Protein 7W8Y (pdb70)

Nearest PDB structures (foldseek):
  7w8y-assembly1_A  TM=1.003E+00  e=2.605E-69  Actinacidiphila reveromycinica
  7w8w-assembly1_A  TM=1.002E+00  e=9.292E-67  Actinacidiphila reveromycinica
  7w8x-assembly1_A  TM=1.002E+00  e=2.343E-66  Actinacidiphila reveromycinica
  7w8u-assembly1_A  TM=9.996E-01  e=1.412E-65  Actinacidiphila reveromycinica
  7w8v-assembly1_A  TM=9.956E-01  e=8.192E-66  Actinacidiphila reveromycinica

Secondary structure (DSSP, 8-state):
--S--TTBHHHHHHHHHHHHHHHTT--HHHHHHHHHHHHHHHGGGGG-BTTSPPSS--TTSTT--SEEEEEEE-TTSPPEEEEEE-TTTTSSSHHHHHHHHHHHHHHHHHHHT---HHHHTTHHHHS-SS--SS-S-EEEEE--TTS--EEEEEE-TTTT-GGGHHHHHHHHHHHTT-TTTGGGSPP-SB---EEEEESS-SS--EEEEEEEEEEEHHHHHHHT---HHHHHHHHHHHHT---EEEEEEEEEE--SSS---SEEEEEE-GGGTSSSHHHHHHHHHHHHHHTT--HHHHHHHHHHH--S-GGG-B-SEEEEEEEEETTS--EEEEEEE--SS--B--

InterPro domains:
  IPR017795 Aromatic prenyltransferase, NscD-like [PF11991] (52-322)
  IPR033964 Aromatic prenyltransferase [SFLDS00036] (29-374)

Organism: NCBI:txid659352

Structure (mmCIF, N/CA/C/O backbone):
data_7W8Y
#
_entry.id   7W8Y
#
_cell.length_a   49.521
_cell.length_b   44.714
_cell.length_c   78.384
_cell.angle_alpha   90.000
_cell.angle_beta   97.325
_cell.angle_gamma   90.000
#
_symmetry.space_group_name_H-M   'P 1 21 1'
#
loop_
_entity.id
_entity.type
_entity.pdbx_description
1 polymer '6-dimethylallyltryptophan synthase'
2 non-polymer 'DIMETHYLALLYL S-THIOLODIPHOSPHATE'
3 non-polymer 'SULFATE ION'
4 non-polymer 2-AMINO-2-HYDROXYMETHYL-PROPANE-1,3-DIOL
5 non-polymer 2,3-DIHYDROXY-1,4-DITHIOBUTANE
6 non-polymer N-methyl-L-tryptophan
7 water water
#
loop_
_atom_site.group_PDB
_atom_site.id
_atom_site.type_symbol
_atom_site.label_atom_id
_atom_site.label_alt_id
_atom_site.label_comp_id
_atom_site.label_asym_id
_atom_site.label_entity_id
_atom_site.label_seq_id
_atom_site.pdbx_PDB_ins_code
_atom_site.Cartn_x
_atom_site.Cartn_y
_atom_site.Cartn_z
_atom_site.occupancy
_atom_site.B_iso_or_equiv
_atom_site.auth_seq_id
_atom_site.auth_comp_id
_atom_site.auth_asym_id
_atom_site.auth_atom_id
_atom_site.pdbx_PDB_model_num
ATOM 1 N N . GLY A 1 1 ? 69.63525 20.73948 -2.17806 1.000 33.77440 17 GLY A N 1
ATOM 2 C CA . GLY A 1 1 ? 69.16783 19.57796 -2.90948 1.000 29.85597 17 GLY A CA 1
ATOM 3 C C . GLY A 1 1 ? 69.69392 18.31560 -2.26609 1.000 38.38385 17 GLY A C 1
ATOM 4 O O . GLY A 1 1 ? 70.41357 18.36833 -1.25682 1.000 39.30379 17 GLY A O 1
ATOM 5 N N . SER A 1 2 ? 69.34257 17.17099 -2.84225 1.000 33.17411 18 SER A N 1
ATOM 6 C CA . SER A 1 2 ? 69.73263 15.88017 -2.29340 1.000 43.20113 18 SER A CA 1
ATOM 7 C C . SER A 1 2 ? 70.47696 15.09195 -3.35702 1.000 36.57345 18 SER A C 1
ATOM 8 O O . SER A 1 2 ? 70.03325 15.02963 -4.51019 1.000 30.84195 18 SER A O 1
ATOM 11 N N . HIS A 1 3 ? 71.61447 14.50411 -2.96930 1.000 31.83827 19 HIS A N 1
ATOM 12 C CA . HIS A 1 3 ? 72.37003 13.60358 -3.83164 1.000 31.31671 19 HIS A CA 1
ATOM 13 C C . HIS A 1 3 ? 71.78004 12.19728 -3.90007 1.000 32.99446 19 HIS A C 1
ATOM 14 O O . HIS A 1 3 ? 72.35918 11.34115 -4.57716 1.000 33.59399 19 HIS A O 1
ATOM 21 N N . LEU A 1 4 ? 70.66111 11.93825 -3.22279 1.000 30.55813 20 LEU A N 1
ATOM 22 C CA . LEU A 1 4 ? 70.08037 10.61062 -3.10029 1.000 33.99635 20 LEU A CA 1
ATOM 23 C C . LEU A 1 4 ? 68.88762 10.45206 -4.03723 1.000 29.03485 20 LEU A C 1
ATOM 24 O O . LEU A 1 4 ? 68.13567 11.39889 -4.28110 1.000 37.14987 20 LEU A O 1
ATOM 29 N N . GLU A 1 5 ? 68.70960 9.23752 -4.53744 1.000 31.36250 21 GLU A N 1
ATOM 30 C CA . GLU A 1 5 ? 67.63752 8.88365 -5.45022 1.000 38.31762 21 GLU A CA 1
ATOM 31 C C . GLU A 1 5 ? 66.61129 8.00743 -4.74650 1.000 36.41558 21 GLU A C 1
ATOM 32 O O . GLU A 1 5 ? 66.92204 7.34548 -3.75088 1.000 32.98065 21 GLU A O 1
ATOM 38 N N . PRO A 1 6 ? 65.36856 7.97620 -5.23864 1.000 36.32678 22 PRO A N 1
ATOM 39 C CA . PRO A 1 6 ? 64.34549 7.12728 -4.61218 1.000 31.55222 22 PRO A CA 1
ATOM 40 C C . PRO A 1 6 ? 64.62397 5.64319 -4.71501 1.000 34.59510 22 PRO A C 1
ATOM 41 O O . PRO A 1 6 ? 63.96431 4.87044 -4.01172 1.000 35.57312 22 PRO A O 1
ATOM 45 N N . THR A 1 7 ? 65.55610 5.21216 -5.56501 1.000 28.79534 23 THR A N 1
ATOM 46 C CA . THR A 1 7 ? 65.94381 3.80864 -5.60417 1.000 31.52150 23 THR A CA 1
ATOM 47 C C . THR A 1 7 ? 66.98986 3.45930 -4.55431 1.000 28.85110 23 THR A C 1
ATOM 48 O O . THR A 1 7 ? 67.36100 2.28577 -4.43723 1.000 28.43629 23 THR A O 1
ATOM 52 N N . GLN A 1 8 ? 67.47925 4.44284 -3.80953 1.000 27.38016 24 GLN A N 1
ATOM 53 C CA . GLN A 1 8 ? 68.49608 4.22941 -2.79251 1.000 25.08531 24 GLN A CA 1
ATOM 54 C C . GLN A 1 8 ? 67.86183 4.25066 -1.40399 1.000 26.54376 24 GLN A C 1
ATOM 55 O O . GLN A 1 8 ? 66.84192 4.90867 -1.17212 1.000 23.26017 24 GLN A O 1
ATOM 61 N N . LEU A 1 9 ? 68.47746 3.51422 -0.48079 1.000 25.11732 25 LEU A N 1
ATOM 62 C CA . LEU A 1 9 ? 67.94001 3.43249 0.87310 1.000 22.31813 25 LEU A CA 1
ATOM 63 C C . LEU A 1 9 ? 67.76327 4.81884 1.47924 1.000 23.56897 25 LEU A C 1
ATOM 64 O O . LEU A 1 9 ? 66.70684 5.12778 2.04619 1.000 22.89307 25 LEU A O 1
ATOM 69 N N . GLY A 1 10 ? 68.78750 5.67728 1.34217 1.000 19.73674 26 GLY A N 1
ATOM 70 C CA . GLY A 1 10 ? 68.71473 7.02833 1.88267 1.000 20.15559 26 GLY A CA 1
ATOM 71 C C . GLY A 1 10 ? 67.61414 7.86014 1.25938 1.000 22.34118 26 GLY A C 1
ATOM 72 O O . GLY A 1 10 ? 66.98980 8.68854 1.92686 1.000 23.07555 26 GLY A O 1
ATOM 73 N N . GLY A 1 11 ? 67.36563 7.66838 -0.03341 1.000 26.46706 27 GLY A N 1
ATOM 74 C CA . GLY A 1 11 ? 66.30354 8.42841 -0.66448 1.000 28.16216 27 GLY A CA 1
ATOM 75 C C . GLY A 1 11 ? 64.93996 8.06948 -0.10068 1.000 23.17930 27 GLY A C 1
ATOM 76 O O . GLY A 1 11 ? 64.14637 8.94509 0.23541 1.000 24.26355 27 GLY A O 1
ATOM 77 N N . LEU A 1 12 ? 64.65878 6.77081 0.01345 1.000 20.43450 28 LEU A N 1
ATOM 78 C CA . LEU A 1 12 ? 63.39713 6.33430 0.60405 1.000 19.15108 28 LEU A CA 1
ATOM 79 C C . LEU A 1 12 ? 63.22706 6.87482 2.02413 1.000 22.08824 28 LEU A C 1
ATOM 80 O O . LEU A 1 12 ? 62.17369 7.42284 2.36696 1.000 20.41086 28 LEU A O 1
ATOM 85 N N . VAL A 1 13 ? 64.25873 6.74399 2.86361 1.000 20.85604 29 VAL A N 1
ATOM 86 C CA . VAL A 1 13 ? 64.07524 7.08613 4.27124 1.000 19.65913 29 VAL A CA 1
ATOM 87 C C . VAL A 1 13 ? 63.98464 8.59603 4.47327 1.000 24.28566 29 VAL A C 1
ATOM 88 O O . VAL A 1 13 ? 63.23479 9.07124 5.34014 1.000 22.41517 29 VAL A O 1
ATOM 92 N N . THR A 1 14 ? 64.75158 9.38139 3.70217 1.000 20.00926 30 THR A N 1
ATOM 93 C CA . THR A 1 14 ? 64.65074 10.83488 3.82803 1.000 22.69577 30 THR A CA 1
ATOM 94 C C . THR A 1 14 ? 63.29975 11.34133 3.33857 1.000 20.48870 30 THR A C 1
ATOM 95 O O . THR A 1 14 ? 62.76375 12.30884 3.89259 1.000 22.96928 30 THR A O 1
ATOM 99 N N . ASP A 1 15 ? 62.74274 10.71167 2.29507 1.000 24.36628 31 ASP A N 1
ATOM 100 C CA . ASP A 1 15 ? 61.39216 11.06153 1.85391 1.000 24.16925 31 ASP A CA 1
ATOM 101 C C . ASP A 1 15 ? 60.38043 10.77184 2.94914 1.000 25.00065 31 ASP A C 1
ATOM 102 O O . ASP A 1 15 ? 59.52585 11.61173 3.25739 1.000 24.75922 31 ASP A O 1
ATOM 107 N N . GLN A 1 16 ? 60.47620 9.58479 3.56362 1.000 22.18338 32 GLN A N 1
ATOM 108 C CA . GLN A 1 16 ? 59.59484 9.24574 4.68128 1.000 22.53229 32 GLN A CA 1
ATOM 109 C C . GLN A 1 16 ? 59.76668 10.22728 5.83383 1.000 19.66252 32 GLN A C 1
ATOM 110 O O . GLN A 1 16 ? 58.78144 10.65535 6.44787 1.000 21.52636 32 GLN A O 1
ATOM 116 N N . LEU A 1 17 ? 61.01488 10.59253 6.14825 1.000 17.27384 33 LEU A N 1
ATOM 117 C CA . LEU A 1 17 ? 61.24310 11.45487 7.30468 1.000 13.81671 33 LEU A CA 1
ATOM 118 C C . LEU A 1 17 ? 60.72659 12.86215 7.03896 1.000 23.83059 33 LEU A C 1
ATOM 119 O O . LEU A 1 17 ? 60.12117 13.49310 7.91980 1.000 20.31205 33 LEU A O 1
ATOM 124 N N . ALA A 1 18 ? 60.94020 13.35730 5.81843 1.000 22.26708 34 ALA A N 1
ATOM 125 C CA . ALA A 1 18 ? 60.46061 14.68878 5.46524 1.000 20.68506 34 ALA A CA 1
ATOM 126 C C . ALA A 1 18 ? 58.94745 14.76347 5.60381 1.000 19.42637 34 ALA A C 1
ATOM 127 O O . ALA A 1 18 ? 58.41639 15.71687 6.17599 1.000 24.53330 34 ALA A O 1
ATOM 129 N N . ARG A 1 19 ? 58.24213 13.74460 5.12396 1.000 21.64015 35 ARG A N 1
ATOM 130 C CA . ARG A 1 19 ? 56.79346 13.74663 5.26502 1.000 22.93135 35 ARG A CA 1
ATOM 131 C C . ARG A 1 19 ? 56.39258 13.70817 6.73880 1.000 32.46970 35 ARG A C 1
ATOM 132 O O . ARG A 1 19 ? 55.44465 14.38778 7.15784 1.000 22.84766 35 ARG A O 1
ATOM 140 N N . LEU A 1 20 ? 57.10341 12.91245 7.54274 1.000 21.42478 36 LEU A N 1
ATOM 141 C CA . LEU A 1 20 ? 56.80028 12.83406 8.96740 1.000 23.00625 36 LEU A CA 1
ATOM 142 C C . LEU A 1 20 ? 57.07928 14.15393 9.67593 1.000 22.22545 36 LEU A C 1
ATOM 143 O O . LEU A 1 20 ? 56.39363 14.49394 10.65270 1.000 20.24564 36 LEU A O 1
ATOM 148 N N . CYS A 1 21 ? 58.09288 14.89605 9.22532 1.000 20.47231 37 CYS A N 1
ATOM 149 C CA . CYS A 1 21 ? 58.34641 16.20840 9.80761 1.000 22.57734 37 CYS A CA 1
ATOM 150 C C . CYS A 1 21 ? 57.14924 17.13590 9.64324 1.000 25.06865 37 CYS A C 1
ATOM 151 O O . CYS A 1 21 ? 56.88475 17.95179 10.53286 1.000 22.73497 37 CYS A O 1
ATOM 154 N N . ASP A 1 22 ? 56.43907 17.03745 8.51056 1.000 28.51517 38 ASP A N 1
ATOM 155 C CA . ASP A 1 22 ? 55.20643 17.80306 8.31048 1.000 27.73548 38 ASP A CA 1
ATOM 156 C C . ASP A 1 22 ? 54.16530 17.43556 9.35545 1.000 33.06882 38 ASP A C 1
ATOM 157 O O . ASP A 1 22 ? 53.53526 18.31395 9.95499 1.000 29.11882 38 ASP A O 1
ATOM 162 N N . VAL A 1 23 ? 53.94564 16.13442 9.56724 1.000 27.82170 39 VAL A N 1
ATOM 163 C CA . VAL A 1 23 ? 53.01127 15.71361 10.61274 1.000 30.74071 39 VAL A CA 1
ATOM 164 C C . VAL A 1 23 ? 53.42000 16.30631 11.95673 1.000 29.16771 39 VAL A C 1
ATOM 165 O O . VAL A 1 23 ? 52.57273 16.75306 12.74217 1.000 27.42313 39 VAL A O 1
ATOM 169 N N . ALA A 1 24 ? 54.72533 16.33754 12.23442 1.000 20.55331 40 ALA A N 1
ATOM 170 C CA . ALA A 1 24 ? 55.21529 16.87612 13.48552 1.000 19.51491 40 ALA A CA 1
ATOM 171 C C . ALA A 1 24 ? 55.23650 18.38879 13.46282 1.000 22.82002 40 ALA A C 1
ATOM 172 O O . ALA A 1 24 ? 55.60394 19.00719 14.46279 1.000 22.03932 40 ALA A O 1
ATOM 174 N N . ARG A 1 25 ? 54.81398 18.98611 12.35536 1.000 25.21669 41 ARG A N 1
ATOM 175 C CA . ARG A 1 25 ? 54.72748 20.44211 12.24288 1.000 26.19917 41 ARG A CA 1
ATOM 176 C C . ARG A 1 25 ? 56.08228 21.12451 12.44950 1.000 28.07385 41 ARG A C 1
ATOM 177 O O . ARG A 1 25 ? 56.18065 22.21067 13.02360 1.000 31.45301 41 ARG A O 1
ATOM 185 N N . LEU A 1 26 ? 57.14047 20.49725 11.95195 1.000 23.84251 42 LEU A N 1
ATOM 186 C CA . LEU A 1 26 ? 58.44479 21.13599 11.93081 1.000 27.53793 42 LEU A CA 1
ATOM 187 C C . LEU A 1 26 ? 58.56626 21.99331 10.67687 1.000 26.19485 42 LEU A C 1
ATOM 188 O O . LEU A 1 26 ? 58.09073 21.60913 9.60771 1.000 26.94565 42 LEU A O 1
ATOM 193 N N . ASP A 1 27 ? 59.22595 23.14345 10.80494 1.000 32.59951 43 ASP A N 1
ATOM 194 C CA . ASP A 1 27 ? 59.34235 24.06831 9.68321 1.000 24.86786 43 ASP A CA 1
ATOM 195 C C . ASP A 1 27 ? 60.30586 23.51943 8.61957 1.000 38.89850 43 ASP A C 1
ATOM 196 O O . ASP A 1 27 ? 60.94378 22.47020 8.79081 1.000 31.50752 43 ASP A O 1
ATOM 201 N N . ARG A 1 28 ? 60.39150 24.23790 7.48959 1.000 34.05442 44 ARG A N 1
ATOM 202 C CA . ARG A 1 28 ? 61.21865 23.78252 6.37270 1.000 32.72935 44 ARG A CA 1
ATOM 203 C C . ARG A 1 28 ? 62.68782 23.69132 6.76824 1.000 30.97367 44 ARG A C 1
ATOM 204 O O . ARG A 1 28 ? 63.39368 22.76430 6.35268 1.000 32.05709 44 ARG A O 1
ATOM 206 N N . THR A 1 29 ? 63.16705 24.64916 7.56153 1.000 33.54174 45 THR A N 1
ATOM 207 C CA . THR A 1 29 ? 64.56707 24.65171 7.97149 1.000 34.17115 45 THR A CA 1
ATOM 208 C C . THR A 1 29 ? 64.88696 23.43373 8.82572 1.000 28.54302 45 THR A C 1
ATOM 209 O O . THR A 1 29 ? 65.82319 22.68040 8.52976 1.000 33.40992 45 THR A O 1
ATOM 213 N N . ASP A 1 30 ? 64.11626 23.22227 9.89199 1.000 28.87323 46 ASP A N 1
ATOM 214 C CA . ASP A 1 30 ? 64.35865 22.06235 10.74367 1.000 25.85185 46 ASP A CA 1
ATOM 215 C C . ASP A 1 30 ? 64.18991 20.77278 9.95758 1.000 27.44293 46 ASP A C 1
ATOM 216 O O . ASP A 1 30 ? 64.97917 19.83248 10.11055 1.000 29.49950 46 ASP A O 1
ATOM 221 N N . THR A 1 31 ? 63.18855 20.71863 9.08131 1.000 25.25734 47 THR A N 1
ATOM 222 C CA . THR A 1 31 ? 62.98870 19.52619 8.26728 1.000 24.05432 47 THR A CA 1
ATOM 223 C C . THR A 1 31 ? 64.23032 19.21899 7.43461 1.000 30.55113 47 THR A C 1
ATOM 224 O O . THR A 1 31 ? 64.69943 18.07528 7.38354 1.000 28.62326 47 THR A O 1
ATOM 228 N N . GLU A 1 32 ? 64.76826 20.23223 6.75364 1.000 31.80919 48 GLU A N 1
ATOM 229 C CA . GLU A 1 32 ? 65.96454 20.00826 5.95319 1.000 34.24182 48 GLU A CA 1
ATOM 230 C C . GLU A 1 32 ? 67.13011 19.56557 6.82919 1.000 27.60761 48 GLU A C 1
ATOM 231 O O . GLU A 1 32 ? 67.89388 18.66378 6.45624 1.000 31.98363 48 GLU A O 1
ATOM 237 N N . THR A 1 33 ? 67.27610 20.18068 8.00476 1.000 27.44980 49 THR A N 1
ATOM 238 C CA . THR A 1 33 ? 68.35737 19.81102 8.91317 1.000 24.55687 49 THR A CA 1
ATOM 239 C C . THR A 1 33 ? 68.28289 18.34143 9.30279 1.000 23.20505 49 THR A C 1
ATOM 240 O O . THR A 1 33 ? 69.30206 17.63699 9.30314 1.000 26.24217 49 THR A O 1
ATOM 244 N N . TYR A 1 34 ? 67.09435 17.86678 9.65694 1.000 23.29850 50 TYR A N 1
ATOM 245 C CA . TYR A 1 34 ? 66.93939 16.48992 10.12017 1.000 24.54748 50 TYR A CA 1
ATOM 246 C C . TYR A 1 34 ? 67.00246 15.47294 8.97729 1.000 23.97429 50 TYR A C 1
ATOM 247 O O . TYR A 1 34 ? 67.55417 14.37744 9.14679 1.000 22.68386 50 TYR A O 1
ATOM 256 N N . VAL A 1 35 ? 66.45073 15.79156 7.80662 1.000 25.83798 51 VAL A N 1
ATOM 257 C CA . VAL A 1 35 ? 66.63496 14.88555 6.67533 1.000 23.23096 51 VAL A CA 1
ATOM 258 C C . VAL A 1 35 ? 68.11721 14.71683 6.36944 1.000 22.71909 51 VAL A C 1
ATOM 259 O O . VAL A 1 35 ? 68.59367 13.60729 6.10317 1.000 23.65046 51 VAL A O 1
ATOM 263 N N . GLN A 1 36 ? 68.87248 15.80950 6.40726 1.000 24.36394 52 GLN A N 1
ATOM 264 C CA . GLN A 1 36 ? 70.30545 15.68489 6.17436 1.000 25.62047 52 GLN A CA 1
ATOM 265 C C . GLN A 1 36 ? 70.99377 14.95731 7.32447 1.000 28.09577 52 GLN A C 1
ATOM 266 O O . GLN A 1 36 ? 71.92117 14.17071 7.10543 1.000 23.54733 52 GLN A O 1
ATOM 272 N N . THR A 1 37 ? 70.54953 15.19263 8.55801 1.000 23.34266 53 THR A N 1
ATOM 273 C CA . THR A 1 37 ? 71.15369 14.49234 9.68505 1.000 25.09173 53 THR A CA 1
ATOM 274 C C . THR A 1 37 ? 70.94758 12.98378 9.56542 1.000 20.46193 53 THR A C 1
ATOM 275 O O . THR A 1 37 ? 71.88525 12.19508 9.75900 1.000 19.77569 53 THR A O 1
ATOM 279 N N . LEU A 1 38 ? 69.74263 12.56117 9.19659 1.000 20.24539 54 LEU A N 1
ATOM 280 C CA . LEU A 1 38 ? 69.51206 11.13700 8.97644 1.000 18.61520 54 LEU A CA 1
ATOM 281 C C . LEU A 1 38 ? 70.40984 10.59869 7.87129 1.000 23.94814 54 LEU A C 1
ATOM 282 O O . LEU A 1 38 ? 71.05441 9.55678 8.03498 1.000 19.40606 54 LEU A O 1
ATOM 287 N N . ALA A 1 39 ? 70.45613 11.28370 6.72281 1.000 20.03302 55 ALA A N 1
ATOM 288 C CA . ALA A 1 39 ? 71.26609 10.77371 5.62196 1.000 21.53103 55 ALA A CA 1
ATOM 289 C C . ALA A 1 39 ? 72.71867 10.62239 6.04494 1.000 19.78555 55 ALA A C 1
ATOM 290 O O . ALA A 1 39 ? 73.36005 9.59969 5.76301 1.000 23.26164 55 ALA A O 1
ATOM 292 N N . THR A 1 40 ? 73.25335 11.64134 6.72636 1.000 20.10992 56 THR A N 1
ATOM 293 C CA . THR A 1 40 ? 74.64739 11.60001 7.17070 1.000 18.53881 56 THR A CA 1
ATOM 294 C C . THR A 1 40 ? 74.86409 10.46337 8.15635 1.000 21.22873 56 THR A C 1
ATOM 295 O O . THR A 1 40 ? 75.85379 9.72882 8.05893 1.000 22.59131 56 THR A O 1
ATOM 299 N N . SER A 1 41 ? 73.94191 10.29341 9.10606 1.000 22.13295 57 SER A N 1
ATOM 300 C CA . SER A 1 41 ? 74.12017 9.26177 10.12183 1.000 23.36540 57 SER A CA 1
ATOM 301 C C . SER A 1 41 ? 74.12384 7.86395 9.51290 1.000 26.12774 57 SER A C 1
ATOM 302 O O . SER A 1 41 ? 74.73811 6.94961 10.06835 1.000 25.33901 57 SER A O 1
ATOM 305 N N . LEU A 1 42 ? 73.45763 7.67099 8.37400 1.000 20.26057 58 LEU A N 1
ATOM 306 C CA . LEU A 1 42 ? 73.49769 6.36872 7.71947 1.000 19.71138 58 LEU A CA 1
ATOM 307 C C . LEU A 1 42 ? 74.82455 6.09063 7.01356 1.000 25.59564 58 LEU A C 1
ATOM 308 O O . LEU A 1 42 ? 75.06981 4.94131 6.62664 1.000 20.34410 58 LEU A O 1
ATOM 313 N N . GLY A 1 43 ? 75.64149 7.10796 6.76006 1.000 20.00044 59 GLY A N 1
ATOM 314 C CA . GLY A 1 43 ? 76.92754 6.85114 6.11953 1.000 17.60104 59 GLY A CA 1
ATOM 315 C C . GLY A 1 43 ? 76.73522 6.34075 4.70721 1.000 22.99585 59 GLY A C 1
ATOM 316 O O . GLY A 1 43 ? 75.83577 6.77627 3.98095 1.000 27.24791 59 GLY A O 1
ATOM 317 N N . THR A 1 44 ? 77.55661 5.36112 4.32113 1.000 27.15215 60 THR A N 1
ATOM 318 C CA . THR A 1 44 ? 77.45396 4.79515 2.97948 1.000 25.12706 60 THR A CA 1
ATOM 319 C C . THR A 1 44 ? 76.14620 4.04797 2.74155 1.000 25.48545 60 THR A C 1
ATOM 320 O O . THR A 1 44 ? 75.79301 3.80016 1.58333 1.000 28.16308 60 THR A O 1
ATOM 324 N N . ALA A 1 45 ? 75.41742 3.67148 3.79265 1.000 20.27408 61 ALA A N 1
ATOM 325 C CA . ALA A 1 45 ? 74.12166 3.04698 3.56998 1.000 25.22287 61 ALA A CA 1
ATOM 326 C C . ALA A 1 45 ? 73.15754 3.98536 2.85331 1.000 26.14550 61 ALA A C 1
ATOM 327 O O . ALA A 1 45 ? 72.22340 3.52392 2.18797 1.000 21.95260 61 ALA A O 1
ATOM 329 N N . ALA A 1 46 ? 73.34208 5.30082 2.98292 1.000 19.17182 62 ALA A N 1
ATOM 330 C CA . ALA A 1 46 ? 72.36853 6.21588 2.38843 1.000 21.51409 62 ALA A CA 1
ATOM 331 C C . ALA A 1 46 ? 72.28879 6.01947 0.88445 1.000 21.13104 62 ALA A C 1
ATOM 332 O O . ALA A 1 46 ? 71.20048 6.07479 0.30081 1.000 18.85510 62 ALA A O 1
ATOM 334 N N . GLU A 1 47 ? 73.43074 5.74950 0.25027 1.000 26.23535 63 GLU A N 1
ATOM 335 C CA . GLU A 1 47 ? 73.55127 5.62805 -1.19590 1.000 22.54496 63 GLU A CA 1
ATOM 336 C C . GLU A 1 47 ? 73.33952 4.20583 -1.69678 1.000 28.82152 63 GLU A C 1
ATOM 337 O O . GLU A 1 47 ? 73.39233 3.98182 -2.90925 1.000 28.60319 63 GLU A O 1
ATOM 343 N N . ARG A 1 48 ? 73.08203 3.24786 -0.80860 1.000 22.66858 64 ARG A N 1
ATOM 344 C CA . ARG A 1 48 ? 72.92794 1.85890 -1.21890 1.000 19.84873 64 ARG A CA 1
ATOM 345 C C . ARG A 1 48 ? 71.63249 1.62758 -1.99702 1.000 24.64592 64 ARG A C 1
ATOM 346 O O . ARG A 1 48 ? 70.54953 2.04342 -1.57896 1.000 24.48165 64 ARG A O 1
ATOM 354 N N . SER A 1 49 ? 71.73954 0.93984 -3.13216 1.000 25.15775 65 SER A N 1
ATOM 355 C CA . SER A 1 49 ? 70.54851 0.61912 -3.90548 1.000 24.84932 65 SER A CA 1
ATOM 356 C C . SER A 1 49 ? 69.61834 -0.26577 -3.09131 1.000 27.46302 65 SER A C 1
ATOM 357 O O . SER A 1 49 ? 70.05406 -1.25178 -2.48766 1.000 29.42425 65 SER A O 1
ATOM 360 N N . LEU A 1 50 ? 68.32580 0.07526 -3.09775 1.000 29.34959 66 LEU A N 1
ATOM 361 C CA . LEU A 1 50 ? 67.31227 -0.76145 -2.46426 1.000 27.54734 66 LEU A CA 1
ATOM 362 C C . LEU A 1 50 ? 67.18345 -2.12361 -3.13294 1.000 34.30364 66 LEU A C 1
ATOM 363 O O . LEU A 1 50 ? 66.54672 -3.02197 -2.56782 1.000 29.58474 66 LEU A O 1
ATOM 368 N N . ALA A 1 51 ? 67.78529 -2.30589 -4.30709 1.000 32.76994 67 ALA A N 1
ATOM 369 C CA . ALA A 1 51 ? 67.73064 -3.59041 -4.99209 1.000 33.28107 67 ALA A CA 1
ATOM 370 C C . ALA A 1 51 ? 68.67053 -4.62349 -4.39438 1.000 33.93035 67 ALA A C 1
ATOM 371 O O . ALA A 1 51 ? 68.46352 -5.82274 -4.60860 1.000 26.65678 67 ALA A O 1
ATOM 373 N N . LEU A 1 52 ? 69.71157 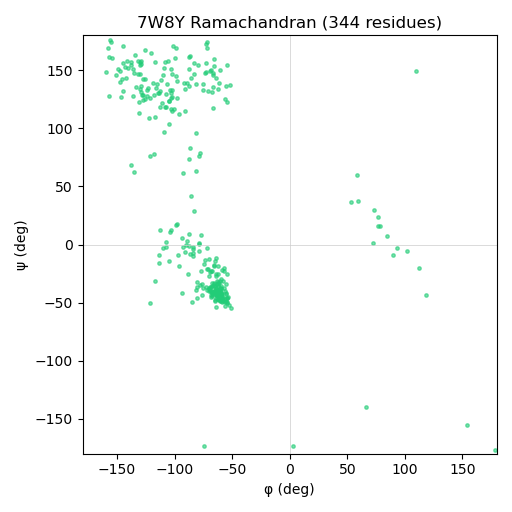-4.19514 -3.69284 1.000 27.57377 68 LEU A N 1
ATOM 374 C CA . LEU A 1 52 ? 70.60074 -5.12244 -3.01794 1.000 26.83071 68 LEU A CA 1
ATOM 375 C C . LEU A 1 52 ? 70.01080 -5.52095 -1.67419 1.000 30.73352 68 LEU A C 1
ATOM 376 O O . LEU A 1 52 ? 69.19092 -4.79468 -1.10242 1.000 28.22104 68 LEU A O 1
ATOM 381 N N . PRO A 1 53 ? 70.40646 -6.67382 -1.14835 1.000 26.76647 69 PRO A N 1
ATOM 382 C CA . PRO A 1 53 ? 69.88686 -7.10475 0.14940 1.000 27.51113 69 PRO A CA 1
ATOM 383 C C . PRO A 1 53 ? 70.37108 -6.16573 1.23840 1.000 27.29069 69 PRO A C 1
ATOM 384 O O . PRO A 1 53 ? 71.34052 -5.42209 1.04335 1.000 24.89666 69 PRO A O 1
ATOM 388 N N . PRO A 1 54 ? 69.70381 -6.14248 2.38453 1.000 24.76783 70 PRO A N 1
ATOM 389 C CA . PRO A 1 54 ? 70.21325 -5.35889 3.51660 1.000 24.36739 70 PRO A CA 1
ATOM 390 C C . PRO A 1 54 ? 71.63048 -5.77575 3.84422 1.000 18.29888 70 PRO A C 1
ATOM 391 O O . PRO A 1 54 ? 71.94233 -6.96883 3.90492 1.000 23.03551 70 PRO A O 1
ATOM 395 N N . THR A 1 55 ? 72.48997 -4.78736 4.09185 1.000 17.97274 71 THR A N 1
ATOM 396 C CA . THR A 1 55 ? 73.87319 -5.11133 4.42243 1.000 19.01332 71 THR A CA 1
ATOM 397 C C . THR A 1 55 ? 73.95020 -5.95953 5.68230 1.000 23.65644 71 THR A C 1
ATOM 398 O O . THR A 1 55 ? 74.72835 -6.91614 5.75123 1.000 21.76594 71 THR A O 1
ATOM 402 N N . THR A 1 56 ? 73.12730 -5.64742 6.67766 1.000 19.94439 72 THR A N 1
ATOM 403 C CA . THR A 1 56 ? 73.15780 -6.33829 7.95890 1.000 20.78649 72 THR A CA 1
ATOM 404 C C . THR A 1 56 ? 71.74326 -6.77778 8.27321 1.000 20.79088 72 THR A C 1
ATOM 405 O O . THR A 1 56 ? 70.79915 -6.00914 8.06781 1.000 20.93326 72 THR A O 1
ATOM 409 N N . ALA A 1 57 ? 71.59950 -8.01215 8.75828 1.000 19.49127 73 ALA A N 1
ATOM 410 C CA . ALA A 1 57 ? 70.29111 -8.55808 9.11909 1.000 24.77337 73 ALA A CA 1
ATOM 411 C C . ALA A 1 57 ? 69.87496 -8.06781 10.51053 1.000 22.77571 73 ALA A C 1
ATOM 412 O O . ALA A 1 57 ? 69.68774 -8.83359 11.45600 1.000 20.08247 73 ALA A O 1
ATOM 414 N N . THR A 1 58 ? 69.70665 -6.75727 10.61048 1.000 18.50708 74 THR A N 1
ATOM 415 C CA . THR A 1 58 ? 69.66756 -6.12511 11.92402 1.000 19.79335 74 THR A CA 1
ATOM 416 C C . THR A 1 58 ? 68.36218 -6.42050 12.64638 1.000 19.90379 74 THR A C 1
ATOM 417 O O . THR A 1 58 ? 67.30039 -6.55593 12.03189 1.000 22.31269 74 THR A O 1
ATOM 421 N N . LEU A 1 59 ? 68.45639 -6.50526 13.97495 1.000 16.27789 75 LEU A N 1
ATOM 422 C CA . LEU A 1 59 ? 67.30195 -6.56483 14.86422 1.000 19.66484 75 LEU A CA 1
ATOM 423 C C . LEU A 1 59 ? 66.52583 -5.24974 14.93477 1.000 12.06707 75 LEU A C 1
ATOM 424 O O . LEU A 1 59 ? 65.39116 -5.23370 15.44169 1.000 18.16648 75 LEU A O 1
ATOM 429 N N . LEU A 1 60 ? 67.07828 -4.15190 14.41768 1.000 18.17112 76 LEU A N 1
ATOM 430 C CA . LEU A 1 60 ? 66.40723 -2.87295 14.58026 1.000 14.45653 76 LEU A CA 1
ATOM 431 C C . LEU A 1 60 ? 64.98463 -2.93145 14.05310 1.000 18.70938 76 LEU A C 1
ATOM 432 O O . LEU A 1 60 ? 64.06119 -2.42626 14.69296 1.000 17.25364 76 LEU A O 1
ATOM 437 N N . SER A 1 61 ? 64.77951 -3.55937 12.89488 1.000 13.18912 77 SER A N 1
ATOM 438 C CA . SER A 1 61 ? 63.43439 -3.71736 12.37456 1.000 19.80716 77 SER A CA 1
ATOM 439 C C . SER A 1 61 ? 63.32508 -5.09542 11.74577 1.000 20.95542 77 SER A C 1
ATOM 440 O O . SER A 1 61 ? 64.32837 -5.69473 11.35676 1.000 20.27377 77 SER A O 1
ATOM 443 N N . ASP A 1 62 ? 62.08038 -5.57707 11.63754 1.000 17.85385 78 ASP A N 1
ATOM 444 C CA . ASP A 1 62 ? 61.82329 -6.93854 11.15921 1.000 16.45678 78 ASP A CA 1
ATOM 445 C C . ASP A 1 62 ? 62.35803 -7.16818 9.75285 1.000 18.49797 78 ASP A C 1
ATOM 446 O O . ASP A 1 62 ? 62.83873 -8.26427 9.43808 1.000 24.94503 78 ASP A O 1
ATOM 451 N N . ASP A 1 63 ? 62.26020 -6.17512 8.88537 1.000 18.95399 79 ASP A N 1
ATOM 452 C CA . ASP A 1 63 ? 62.77044 -6.33834 7.53146 1.000 20.38894 79 ASP A CA 1
ATOM 453 C C . ASP A 1 63 ? 64.19650 -5.83208 7.37946 1.000 25.29579 79 ASP A C 1
ATOM 454 O O . ASP A 1 63 ? 64.70450 -5.78446 6.25620 1.000 22.92037 79 ASP A O 1
ATOM 459 N N . HIS A 1 64 ? 64.83867 -5.42814 8.47571 1.000 19.16941 80 HIS A N 1
ATOM 460 C CA . HIS A 1 64 ? 66.26458 -5.11332 8.51075 1.000 20.14681 80 HIS A CA 1
ATOM 461 C C . HIS A 1 64 ? 66.60988 -3.74767 7.93102 1.000 20.49282 80 HIS A C 1
ATOM 462 O O . HIS A 1 64 ? 67.77894 -3.48958 7.61923 1.000 20.55288 80 HIS A O 1
ATOM 469 N N . THR A 1 65 ? 65.62451 -2.86791 7.76183 1.000 13.71936 81 THR A N 1
ATOM 470 C CA . THR A 1 65 ? 65.91651 -1.47717 7.48560 1.000 14.73037 81 THR A CA 1
ATOM 471 C C . THR A 1 65 ? 66.57566 -0.87664 8.72207 1.000 15.90750 81 THR A C 1
ATOM 472 O O . THR A 1 65 ? 66.12138 -1.12051 9.84334 1.000 16.95475 81 THR A O 1
ATOM 476 N N . PRO A 1 66 ? 67.66184 -0.09231 8.55122 1.000 16.61980 82 PRO A N 1
ATOM 477 C CA . PRO A 1 66 ? 68.36438 0.46948 9.71605 1.000 17.75736 82 PRO A CA 1
ATOM 478 C C . PRO A 1 66 ? 67.74550 1.75512 10.26073 1.000 14.57740 82 PRO A C 1
ATOM 479 O O . PRO A 1 66 ? 68.45369 2.60892 10.80600 1.000 18.68067 82 PRO A O 1
ATOM 483 N N . VAL A 1 67 ? 66.43015 1.91504 10.09158 1.000 13.49401 83 VAL A N 1
ATOM 484 C CA . VAL A 1 67 ? 65.70654 3.09570 10.53830 1.000 15.16446 83 VAL A CA 1
ATOM 485 C C . VAL A 1 67 ? 64.35427 2.63670 11.06112 1.000 16.04438 83 VAL A C 1
ATOM 486 O O . VAL A 1 67 ? 63.77690 1.68149 10.54029 1.000 16.34205 83 VAL A O 1
ATOM 490 N N . GLU A 1 68 ? 63.87091 3.28527 12.11864 1.000 15.61274 84 GLU A N 1
ATOM 491 C CA . GLU A 1 68 ? 62.50424 3.09300 12.58409 1.000 14.62598 84 GLU A CA 1
ATOM 492 C C . GLU A 1 68 ? 62.03780 4.43643 13.12793 1.000 17.74214 84 GLU A C 1
ATOM 493 O O . GLU A 1 68 ? 62.82781 5.17615 13.72500 1.000 15.17460 84 GLU A O 1
ATOM 499 N N . TYR A 1 69 ? 60.77439 4.77321 12.90264 1.000 14.56555 85 TYR A N 1
ATOM 500 C CA . TYR A 1 69 ? 60.27633 6.06793 13.35354 1.000 15.16761 85 TYR A CA 1
ATOM 501 C C . TYR A 1 69 ? 59.39856 5.87020 14.57314 1.000 10.85370 85 TYR A C 1
ATOM 502 O O . TYR A 1 69 ? 58.87058 4.78190 14.79639 1.000 15.92031 85 TYR A O 1
ATOM 511 N N . SER A 1 70 ? 59.24758 6.93771 15.36514 1.000 17.12548 86 SER A N 1
ATOM 512 C CA . SER A 1 70 ? 58.27889 6.92865 16.46200 1.000 17.09883 86 SER A CA 1
ATOM 513 C C . SER A 1 70 ? 57.69495 8.31912 16.67848 1.000 19.27794 86 SER A C 1
ATOM 514 O O . SER A 1 70 ? 58.33690 9.34320 16.41466 1.000 17.01271 86 SER A O 1
ATOM 517 N N . LEU A 1 71 ? 56.44944 8.34177 17.13867 1.000 17.94809 87 LEU A N 1
ATOM 518 C CA . LEU A 1 71 ? 55.74008 9.57670 17.43700 1.000 15.05356 87 LEU A CA 1
ATOM 519 C C . LEU A 1 71 ? 55.25996 9.47724 18.87464 1.000 17.41483 87 LEU A C 1
ATOM 520 O O . LEU A 1 71 ? 54.54543 8.53214 19.21682 1.000 18.27722 87 LEU A O 1
ATOM 525 N N . ALA A 1 72 ? 55.62685 10.46119 19.69323 1.000 17.34037 88 ALA A N 1
ATOM 526 C CA . ALA A 1 72 ? 55.27130 10.49717 21.10365 1.000 20.68305 88 ALA A CA 1
ATOM 527 C C . ALA A 1 72 ? 54.11807 11.47416 21.26193 1.000 21.78046 88 ALA A C 1
ATOM 528 O O . ALA A 1 72 ? 54.27050 12.67299 20.99118 1.000 19.21087 88 ALA A O 1
ATOM 530 N N . PHE A 1 73 ? 52.97166 10.95519 21.66280 1.000 17.67476 89 PHE A N 1
ATOM 531 C CA . PHE A 1 73 ? 51.75705 11.74905 21.80776 1.000 21.68312 89 PHE A CA 1
ATOM 532 C C . PHE A 1 73 ? 51.56717 12.15478 23.26341 1.000 24.51314 89 PHE A C 1
ATOM 533 O O . PHE A 1 73 ? 51.56176 11.30301 24.15792 1.000 25.99235 89 PHE A O 1
ATOM 541 N N . LEU A 1 74 ? 51.41160 13.45847 23.49804 1.000 27.58626 90 LEU A N 1
ATOM 542 C CA . LEU A 1 74 ? 50.95913 13.96361 24.77809 1.000 31.64679 90 LEU A CA 1
ATOM 543 C C . LEU A 1 74 ? 49.54587 14.51334 24.63599 1.000 31.61019 90 LEU A C 1
ATOM 544 O O . LEU A 1 74 ? 49.15660 14.97687 23.56102 1.000 31.10460 90 LEU A O 1
ATOM 549 N N . PRO A 1 75 ? 48.75878 14.49547 25.70606 1.000 35.64325 91 PRO A N 1
ATOM 550 C CA . PRO A 1 75 ? 47.36932 14.96426 25.60953 1.000 33.66860 91 PRO A CA 1
ATOM 551 C C . PRO A 1 75 ? 47.31388 16.37680 25.05028 1.000 31.61216 91 PRO A C 1
ATOM 552 O O . PRO A 1 75 ? 47.95251 17.29506 25.56833 1.000 34.63108 91 PRO A O 1
ATOM 556 N N . GLY A 1 76 ? 46.58661 16.52842 23.95062 1.000 35.08016 92 GLY A N 1
ATOM 557 C CA . GLY A 1 76 ? 46.28919 17.83914 23.41316 1.000 37.43076 92 GLY A CA 1
ATOM 558 C C . GLY A 1 76 ? 47.40704 18.53244 22.67514 1.000 44.44830 92 GLY A C 1
ATOM 559 O O . GLY A 1 76 ? 47.31395 19.74167 22.45125 1.000 42.62387 92 GLY A O 1
ATOM 560 N N . ALA A 1 77 ? 48.45707 17.81201 22.27453 1.000 35.39409 93 ALA A N 1
ATOM 561 C CA . ALA A 1 77 ? 49.60759 18.41587 21.61562 1.000 34.13864 93 ALA A CA 1
ATOM 562 C C . ALA A 1 77 ? 49.93860 17.66292 20.33414 1.000 26.31984 93 ALA A C 1
ATOM 563 O O . ALA A 1 77 ? 49.59174 16.49338 20.16303 1.000 29.72831 93 ALA A O 1
ATOM 565 N N . THR A 1 78 ? 50.58266 18.36008 19.41307 1.000 35.98907 94 THR A N 1
ATOM 566 C CA . THR A 1 78 ? 51.08702 17.68501 18.22944 1.000 35.81478 94 THR A CA 1
ATOM 567 C C . THR A 1 78 ? 52.15290 16.67387 18.65783 1.000 23.83839 94 THR A C 1
ATOM 568 O O . THR A 1 78 ? 52.92132 16.94383 19.58875 1.000 27.95914 94 THR A O 1
ATOM 572 N N . PRO A 1 79 ? 52.22324 15.51264 18.01774 1.000 28.85526 95 PRO A N 1
ATOM 573 C CA . PRO A 1 79 ? 53.19400 14.50181 18.45347 1.000 23.28673 95 PRO A CA 1
ATOM 574 C C . PRO A 1 79 ? 54.61838 14.93541 18.17253 1.000 23.58109 95 PRO A C 1
ATOM 575 O O . PRO A 1 79 ? 54.90446 15.64718 17.20506 1.000 23.51023 95 PRO A O 1
ATOM 579 N N . ALA A 1 80 ? 55.52423 14.46655 19.02326 1.000 21.82434 96 ALA A N 1
ATOM 580 C CA . ALA A 1 80 ? 56.94767 14.69643 18.83675 1.000 20.68859 96 ALA A CA 1
ATOM 581 C C . ALA A 1 80 ? 57.49603 13.55709 17.99626 1.000 20.53005 96 ALA A C 1
ATOM 582 O O . ALA A 1 80 ? 57.12511 12.40021 18.19877 1.000 18.58801 96 ALA A O 1
ATOM 584 N N . LEU A 1 81 ? 58.37635 13.88610 17.05662 1.000 21.27885 97 LEU A N 1
ATOM 585 C CA . LEU A 1 81 ? 58.91423 12.90510 16.11772 1.000 17.80229 97 LEU A CA 1
ATOM 586 C C . LEU A 1 81 ? 60.32067 12.50677 16.53677 1.000 20.28229 97 LEU A C 1
ATOM 587 O O . LEU A 1 81 ? 61.13735 13.35829 16.89571 1.000 19.84562 97 LEU A O 1
ATOM 592 N N . ARG A 1 82 ? 60.57444 11.19818 16.54674 1.000 18.02963 98 ARG A N 1
ATOM 593 C CA . ARG A 1 82 ? 61.91816 10.68183 16.75277 1.000 16.08701 98 ARG A CA 1
ATOM 594 C C . ARG A 1 82 ? 62.25557 9.65195 15.67688 1.000 15.83395 98 ARG A C 1
ATOM 595 O O . ARG A 1 82 ? 61.37503 9.02051 15.08000 1.000 14.73366 98 ARG A O 1
ATOM 603 N N . VAL A 1 83 ? 63.55221 9.45833 15.46011 1.000 17.92077 99 VAL A N 1
ATOM 604 C CA . VAL A 1 83 ? 64.00756 8.42806 14.54058 1.000 15.82654 99 VAL A CA 1
ATOM 605 C C . VAL A 1 83 ? 65.14149 7.61922 15.17427 1.000 14.23681 99 VAL A C 1
ATOM 606 O O . VAL A 1 83 ? 66.05174 8.18291 15.79537 1.000 17.15892 99 VAL A O 1
ATOM 610 N N . LEU A 1 84 ? 65.07519 6.29426 15.03036 1.000 13.82993 100 LEU A N 1
ATOM 611 C CA . LEU A 1 84 ? 66.11232 5.38326 15.49324 1.000 16.32221 100 LEU A CA 1
ATOM 612 C C . LEU A 1 84 ? 66.88671 4.94698 14.26702 1.000 13.24776 100 LEU A C 1
ATOM 613 O O . LEU A 1 84 ? 66.27351 4.57641 13.26168 1.000 15.73908 100 LEU A O 1
ATOM 618 N N . VAL A 1 85 ? 68.22258 4.98492 14.34648 1.000 12.78724 101 VAL A N 1
ATOM 619 C CA . VAL A 1 85 ? 69.10558 4.65785 13.22379 1.000 15.16934 101 VAL A CA 1
ATOM 620 C C . VAL A 1 85 ? 70.25229 3.77036 13.70565 1.000 16.67975 101 VAL A C 1
ATOM 621 O O . VAL A 1 85 ? 70.67198 3.83909 14.86315 1.000 17.02103 101 VAL A O 1
ATOM 625 N N . GLU A 1 86 ? 70.76337 2.91946 12.81000 1.000 14.91739 102 GLU A N 1
ATOM 626 C CA . GLU A 1 86 ? 71.96322 2.13524 13.09311 1.000 16.22094 102 GLU A CA 1
ATOM 627 C C . GLU A 1 86 ? 73.09880 2.67682 12.23543 1.000 16.78060 102 GLU A C 1
ATOM 628 O O . GLU A 1 86 ? 73.22113 2.28948 11.06568 1.000 15.31177 102 GLU A O 1
ATOM 634 N N . PRO A 1 87 ? 73.96513 3.55308 12.76036 1.000 16.34209 103 PRO A N 1
ATOM 635 C CA . PRO A 1 87 ? 74.93051 4.20668 11.86210 1.000 15.65862 103 PRO A CA 1
ATOM 636 C C . PRO A 1 87 ? 75.91339 3.25131 11.23242 1.000 14.74484 103 PRO A C 1
ATOM 637 O O . PRO A 1 87 ? 76.39960 3.54374 10.14210 1.000 17.96203 103 PRO A O 1
ATOM 641 N N . GLY A 1 88 ? 76.19642 2.11035 11.86083 1.000 14.53550 104 GLY A N 1
ATOM 642 C CA . GLY A 1 88 ? 77.21167 1.19120 11.36356 1.000 16.00367 104 GLY A CA 1
ATOM 643 C C . GLY A 1 88 ? 76.65853 0.02861 10.56075 1.000 19.10592 104 GLY A C 1
ATOM 644 O O . GLY A 1 88 ? 77.34369 -0.97976 10.33728 1.000 17.07430 104 GLY A O 1
ATOM 645 N N . TRP A 1 89 ? 75.40438 0.16927 10.12040 1.000 15.90020 105 TRP A N 1
ATOM 646 C CA . TRP A 1 89 ? 74.68374 -0.92658 9.46615 1.000 17.81621 105 TRP A CA 1
ATOM 647 C C . TRP A 1 89 ? 75.34178 -1.35677 8.15905 1.000 18.19788 105 TRP A C 1
ATOM 648 O O . TRP A 1 89 ? 75.32058 -2.54381 7.81791 1.000 18.30249 105 TRP A O 1
ATOM 659 N N . ASP A 1 90 ? 75.93067 -0.43540 7.42079 1.000 17.44932 106 ASP A N 1
ATOM 660 C CA . ASP A 1 90 ? 76.54255 -0.81983 6.15038 1.000 18.91937 106 ASP A CA 1
ATOM 661 C C . ASP A 1 90 ? 77.96275 -1.32107 6.32750 1.000 24.99482 106 ASP A C 1
ATOM 662 O O . ASP A 1 90 ? 78.84108 -0.96106 5.54852 1.000 28.48323 106 ASP A O 1
ATOM 667 N N . SER A 1 91 ? 78.22211 -2.12572 7.35307 1.000 26.38671 107 SER A N 1
ATOM 668 C CA . SER A 1 91 ? 79.55430 -2.63262 7.63078 1.000 22.17310 107 SER A CA 1
ATOM 669 C C . SER A 1 91 ? 79.52496 -4.15314 7.58346 1.000 25.65988 107 SER A C 1
ATOM 670 O O . SER A 1 91 ? 78.46258 -4.77978 7.59724 1.000 26.69857 107 SER A O 1
ATOM 673 N N . GLY A 1 92 ? 80.71165 -4.75004 7.49802 1.000 29.23897 108 GLY A N 1
ATOM 674 C CA . GLY A 1 92 ? 80.79879 -6.18004 7.28518 1.000 30.55159 108 GLY A CA 1
ATOM 675 C C . GLY A 1 92 ? 80.51644 -7.03060 8.50197 1.000 32.57875 108 GLY A C 1
ATOM 676 O O . GLY A 1 92 ? 79.96928 -8.12761 8.37305 1.000 41.99185 108 GLY A O 1
ATOM 677 N N . ASP A 1 93 ? 80.89147 -6.56687 9.69013 1.000 27.68899 109 ASP A N 1
ATOM 678 C CA . ASP A 1 93 ? 80.73457 -7.37949 10.88755 1.000 30.97989 109 ASP A CA 1
ATOM 679 C C . ASP A 1 93 ? 80.38855 -6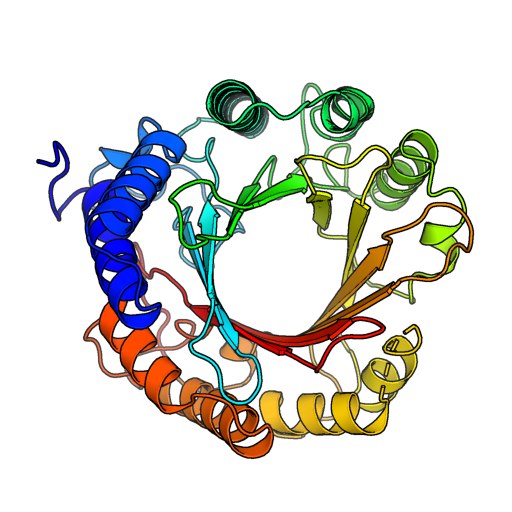.48184 12.05916 1.000 25.37862 109 ASP A C 1
ATOM 680 O O . ASP A 1 93 ? 80.46345 -5.25399 11.96629 1.000 22.38375 109 ASP A O 1
ATOM 685 N N . LEU A 1 94 ? 80.03728 -7.12112 13.17662 1.000 23.35625 110 LEU A N 1
ATOM 686 C CA . LEU A 1 94 ? 79.58138 -6.38959 14.35642 1.000 21.70013 110 LEU A CA 1
ATOM 687 C C . LEU A 1 94 ? 80.62991 -5.41705 14.87898 1.000 23.80660 110 LEU A C 1
ATOM 688 O O . LEU A 1 94 ? 80.28652 -4.31040 15.30446 1.000 19.76112 110 LEU A O 1
ATOM 693 N N . ALA A 1 95 ? 81.90513 -5.82578 14.92034 1.000 18.33518 111 ALA A N 1
ATOM 694 C CA . ALA A 1 95 ? 82.93899 -4.93005 15.44955 1.000 20.06246 111 ALA A CA 1
ATOM 695 C C . ALA A 1 95 ? 83.03428 -3.65619 14.61361 1.000 16.23413 111 ALA A C 1
ATOM 696 O O . ALA A 1 95 ? 83.11470 -2.54419 15.15272 1.000 17.89334 111 ALA A O 1
ATOM 698 N N . GLU A 1 96 ? 83.02804 -3.80958 13.28500 1.000 19.13265 112 GLU A N 1
ATOM 699 C CA . GLU A 1 96 ? 83.05530 -2.66298 12.38520 1.000 18.88261 112 GLU A CA 1
ATOM 700 C C . GLU A 1 96 ? 81.78224 -1.83250 12.53439 1.000 20.96063 112 GLU A C 1
ATOM 701 O O . GLU A 1 96 ? 81.83944 -0.59929 12.58735 1.000 15.78287 112 GLU A O 1
ATOM 707 N N . ASN A 1 97 ? 80.63881 -2.49582 12.67809 1.000 18.65092 113 ASN A N 1
ATOM 708 C CA . ASN A 1 97 ? 79.37517 -1.79652 12.91535 1.000 17.73196 113 ASN A CA 1
ATOM 709 C C . ASN A 1 97 ? 79.47771 -0.87435 14.13601 1.000 15.18409 113 ASN A C 1
ATOM 710 O O . ASN A 1 97 ? 79.12255 0.31209 14.07532 1.000 15.24756 113 ASN A O 1
ATOM 715 N N . GLY A 1 98 ? 79.96701 -1.41267 15.24975 1.000 16.14173 114 GLY A N 1
ATOM 716 C CA . GLY A 1 98 ? 80.08904 -0.63028 16.47114 1.000 14.57805 114 GLY A CA 1
ATOM 717 C C . GLY A 1 98 ? 81.05358 0.53479 16.33095 1.000 16.40404 114 GLY A C 1
ATOM 718 O O . GLY A 1 98 ? 80.77214 1.64203 16.79397 1.000 15.17073 114 GLY A O 1
ATOM 719 N N . ARG A 1 99 ? 82.21125 0.29380 15.69894 1.000 15.53574 115 ARG A N 1
ATOM 720 C CA . ARG A 1 99 ? 83.16905 1.36755 15.44183 1.000 16.79711 115 ARG A CA 1
ATOM 721 C C . ARG A 1 99 ? 82.52101 2.51309 14.67393 1.000 19.83406 115 ARG A C 1
ATOM 722 O O . ARG A 1 99 ? 82.65659 3.67968 15.05430 1.000 16.34057 115 ARG A O 1
ATOM 730 N N . ALA A 1 100 ? 81.79868 2.18976 13.59278 1.000 17.82298 116 ALA A N 1
ATOM 731 C CA . ALA A 1 100 ? 81.11971 3.20206 12.78357 1.000 16.27906 116 ALA A CA 1
ATOM 732 C C . ALA A 1 100 ? 80.02604 3.90877 13.58108 1.000 17.43707 116 ALA A C 1
ATOM 733 O O . ALA A 1 100 ? 79.86466 5.13615 13.48026 1.000 16.41006 116 ALA A O 1
ATOM 735 N N . GLY A 1 101 ? 79.27761 3.15155 14.38674 1.000 16.81117 117 GLY A N 1
ATOM 736 C CA . GLY A 1 101 ? 78.29138 3.75640 15.27928 1.000 16.41980 117 GLY A CA 1
ATOM 737 C C . GLY A 1 101 ? 78.88249 4.74720 16.26943 1.000 17.78118 117 GLY A C 1
ATOM 738 O O . GLY A 1 101 ? 78.32716 5.83026 16.47016 1.000 17.14807 117 GLY A O 1
ATOM 739 N N . LEU A 1 102 ? 80.00543 4.38789 16.92437 1.000 15.50663 118 LEU A N 1
ATOM 740 C CA . LEU A 1 102 ? 80.66180 5.31972 17.84567 1.000 15.71195 118 LEU A CA 1
ATOM 741 C C . LEU A 1 102 ? 81.17386 6.55399 17.11302 1.000 19.20606 118 LEU A C 1
ATOM 742 O O . LEU A 1 102 ? 81.05935 7.67634 17.61673 1.000 20.17305 118 LEU A O 1
ATOM 747 N N . ARG A 1 103 ? 81.71610 6.36675 15.90614 1.000 16.12457 119 ARG A N 1
ATOM 748 C CA . ARG A 1 103 ? 82.15897 7.50171 15.10928 1.000 19.99661 119 ARG A CA 1
ATOM 749 C C . ARG A 1 103 ? 81.00579 8.45566 14.84164 1.000 16.69934 119 ARG A C 1
ATOM 750 O O . ARG A 1 103 ? 81.15793 9.68052 14.93591 1.000 20.60499 119 ARG A O 1
ATOM 758 N N . ALA A 1 104 ? 79.83329 7.90404 14.51468 1.000 17.40676 120 ALA A N 1
ATOM 759 C CA . ALA A 1 104 ? 78.65998 8.73236 14.28249 1.000 19.57942 120 ALA A CA 1
ATOM 760 C C . ALA A 1 104 ? 78.29222 9.51982 15.53273 1.000 17.98258 120 ALA A C 1
ATOM 761 O O . ALA A 1 104 ? 77.99011 10.71906 15.45703 1.000 22.01631 120 ALA A O 1
ATOM 763 N N . ILE A 1 105 ? 78.30585 8.86128 16.69306 1.000 16.05688 121 ILE A N 1
ATOM 764 C CA . ILE A 1 105 ? 77.98567 9.55609 17.93193 1.000 17.59708 121 ILE A CA 1
ATOM 765 C C . ILE A 1 105 ? 78.97561 10.68823 18.16034 1.000 22.31520 121 ILE A C 1
ATOM 766 O O . ILE A 1 105 ? 78.58496 11.81348 18.49900 1.000 19.70657 121 ILE A O 1
ATOM 771 N N . ARG A 1 106 ? 80.27019 10.42086 17.94275 1.000 19.73365 122 ARG A N 1
ATOM 772 C CA . ARG A 1 106 ? 81.28346 11.45095 18.17507 1.000 18.17376 122 ARG A CA 1
ATOM 773 C C . ARG A 1 106 ? 81.07450 12.64669 17.26281 1.000 22.24290 122 ARG A C 1
ATOM 774 O O . ARG A 1 106 ? 81.28330 13.79579 17.67783 1.000 23.69891 122 ARG A O 1
ATOM 782 N N . ALA A 1 107 ? 80.70692 12.39929 16.00872 1.000 20.12148 123 ALA A N 1
ATOM 783 C CA . ALA A 1 107 ? 80.42807 13.50469 15.10254 1.000 22.78672 123 ALA A CA 1
ATOM 784 C C . ALA A 1 107 ? 79.26034 14.32938 15.61557 1.000 23.28917 123 ALA A C 1
ATOM 785 O O . ALA A 1 107 ? 79.29883 15.56349 15.57345 1.000 21.38044 123 ALA A O 1
ATOM 787 N N . MET A 1 108 ? 78.22768 13.66280 16.14522 1.000 20.56040 124 MET A N 1
ATOM 788 C CA . MET A 1 108 ? 77.09208 14.38742 16.71048 1.000 20.87084 124 MET A CA 1
ATOM 789 C C . MET A 1 108 ? 77.49715 15.17698 17.94647 1.000 19.09255 124 MET A C 1
ATOM 790 O O . MET A 1 108 ? 77.04627 16.31591 18.14076 1.000 21.61634 124 MET A O 1
ATOM 795 N N . ALA A 1 109 ? 78.34483 14.59586 18.79251 1.000 19.54855 125 ALA A N 1
ATOM 796 C CA . ALA A 1 109 ? 78.82308 15.30723 19.97106 1.000 21.54631 125 ALA A CA 1
ATOM 797 C C . ALA A 1 109 ? 79.57805 16.57552 19.58017 1.000 25.68787 125 ALA A C 1
ATOM 798 O O . ALA A 1 109 ? 79.39115 17.63386 20.19574 1.000 25.76113 125 ALA A O 1
ATOM 800 N N . ASP A 1 110 ? 80.43220 16.48733 18.55759 1.000 20.27755 126 ASP A N 1
ATOM 801 C CA . ASP A 1 110 ? 81.15128 17.66893 18.08150 1.000 24.05969 126 ASP A CA 1
ATOM 802 C C . ASP A 1 110 ? 80.18619 18.70396 17.52945 1.000 29.07035 126 ASP A C 1
ATOM 803 O O . ASP A 1 110 ? 80.27965 19.89409 17.85150 1.000 36.10368 126 ASP A O 1
ATOM 808 N N . ARG A 1 111 ? 79.23549 18.26241 16.70539 1.000 26.83208 127 ARG A N 1
ATOM 809 C CA . ARG A 1 111 ? 78.33514 19.20221 16.05407 1.000 20.04522 127 ARG A CA 1
ATOM 810 C C . ARG A 1 111 ? 77.47679 19.94123 17.06598 1.000 26.51378 127 ARG A C 1
ATOM 811 O O . ARG A 1 111 ? 77.23753 21.14584 16.92261 1.000 25.72669 127 ARG A O 1
ATOM 819 N N . TRP A 1 112 ? 77.02268 19.25119 18.10989 1.000 20.84333 128 TRP A N 1
ATOM 820 C CA . TRP A 1 112 ? 76.04714 19.82895 19.03111 1.000 30.39534 128 TRP A CA 1
ATOM 821 C C . TRP A 1 112 ? 76.59695 20.07688 20.42951 1.000 21.01720 128 TRP A C 1
ATOM 822 O O . TRP A 1 112 ? 75.81959 20.36544 21.34507 1.000 34.35576 128 TRP A O 1
ATOM 833 N N . ASN A 1 113 ? 77.91281 19.99384 20.61261 1.000 25.82487 129 ASN A N 1
ATOM 834 C CA . ASN A 1 113 ? 78.56050 20.40886 21.85017 1.000 26.00329 129 ASN A CA 1
ATOM 835 C C . ASN A 1 113 ? 78.01751 19.65025 23.06279 1.000 29.53258 129 ASN A C 1
ATOM 836 O O . ASN A 1 113 ? 77.49377 20.23302 24.01017 1.000 32.67944 129 ASN A O 1
ATOM 841 N N . PHE A 1 114 ? 78.16116 18.33271 23.03089 1.000 28.91666 130 PHE A N 1
ATOM 842 C CA . PHE A 1 114 ? 77.90043 17.52886 24.21496 1.000 23.75437 130 PHE A CA 1
ATOM 843 C C . PHE A 1 114 ? 79.03662 16.53001 24.36496 1.000 29.36714 130 PHE A C 1
ATOM 844 O O . PHE A 1 114 ? 79.80985 16.31466 23.43032 1.000 24.69560 130 PHE A O 1
ATOM 852 N N . SER A 1 115 ? 79.15634 15.95805 25.56388 1.000 27.53870 131 SER A N 1
ATOM 853 C CA . SER A 1 115 ? 80.29812 15.13435 25.93162 1.000 27.94694 131 SER A CA 1
ATOM 854 C C . SER A 1 115 ? 79.96140 13.66047 25.79249 1.000 24.15470 131 SER A C 1
ATOM 855 O O . SER A 1 115 ? 78.82791 13.23501 26.03621 1.000 29.19431 131 SER A O 1
ATOM 858 N N . THR A 1 116 ? 80.96286 12.88674 25.38640 1.000 23.77028 132 THR A N 1
ATOM 859 C CA . THR A 1 116 ? 80.85328 11.43741 25.32326 1.000 26.70191 132 THR A CA 1
ATOM 860 C C . THR A 1 116 ? 81.55986 10.77203 26.48871 1.000 27.60446 132 THR A C 1
ATOM 861 O O . THR A 1 116 ? 81.75587 9.55501 26.46448 1.000 27.07310 132 THR A O 1
ATOM 865 N N . ASP A 1 117 ? 81.93430 11.55027 27.51131 1.000 27.98323 133 ASP A N 1
ATOM 866 C CA . ASP A 1 117 ? 82.69942 11.00967 28.63004 1.000 27.43417 133 ASP A CA 1
ATOM 867 C C . ASP A 1 117 ? 81.97364 9.84225 29.27648 1.000 34.15967 133 ASP A C 1
ATOM 868 O O . ASP A 1 117 ? 82.57705 8.79907 29.54683 1.000 25.56965 133 ASP A O 1
ATOM 873 N N . GLN A 1 118 ? 80.67713 10.00609 29.54816 1.000 32.49542 134 GLN A N 1
ATOM 874 C CA . GLN A 1 118 ? 79.91095 8.91337 30.14367 1.000 37.20303 134 GLN A CA 1
ATOM 875 C C . GLN A 1 118 ? 79.87111 7.70638 29.21756 1.000 29.15203 134 GLN A C 1
ATOM 876 O O . GLN A 1 118 ? 80.00432 6.56153 29.66420 1.000 37.32003 134 GLN A O 1
ATOM 882 N N . LEU A 1 119 ? 79.70261 7.93808 27.91863 1.000 26.68136 135 LEU A N 1
ATOM 883 C CA . LEU A 1 119 ? 79.75932 6.83033 26.97252 1.000 28.59389 135 LEU A CA 1
ATOM 884 C C . LEU A 1 119 ? 81.13863 6.18142 26.94861 1.000 32.47215 135 LEU A C 1
ATOM 885 O O . LEU A 1 119 ? 81.24734 4.94904 26.91447 1.000 25.46422 135 LEU A O 1
ATOM 890 N N . ASP A 1 120 ? 82.20492 6.99145 26.95680 1.000 32.05978 136 ASP A N 1
ATOM 891 C CA . ASP A 1 120 ? 83.56496 6.45181 26.91228 1.000 34.49364 136 ASP A CA 1
ATOM 892 C C . ASP A 1 120 ? 83.85708 5.57012 28.11829 1.000 27.78117 136 ASP A C 1
ATOM 893 O O . ASP A 1 120 ? 84.63591 4.61556 28.01406 1.000 32.98888 136 ASP A O 1
ATOM 898 N N . LEU A 1 121 ? 83.26916 5.89923 29.26876 1.000 27.03720 137 LEU A N 1
ATOM 899 C CA . LEU A 1 121 ? 83.42013 5.10446 30.48226 1.000 20.23195 137 LEU A CA 1
ATOM 900 C C . LEU A 1 121 ? 83.04094 3.64071 30.26658 1.000 27.92583 137 LEU A C 1
ATOM 901 O O . LEU A 1 121 ? 83.54657 2.76756 30.97846 1.000 25.44397 137 LEU A O 1
ATOM 906 N N . LEU A 1 122 ? 82.18408 3.34567 29.28925 1.000 23.29175 138 LEU A N 1
ATOM 907 C CA . LEU A 1 122 ? 81.58770 2.02403 29.14372 1.000 17.31535 138 LEU A CA 1
ATOM 908 C C . LEU A 1 122 ? 82.13745 1.23123 27.96894 1.000 20.82468 138 LEU A C 1
ATOM 909 O O . LEU A 1 122 ? 81.66823 0.10996 27.72392 1.000 19.58943 138 LEU A O 1
ATOM 914 N N . GLU A 1 123 ? 83.11358 1.77750 27.23358 1.000 23.12008 139 GLU A N 1
ATOM 915 C CA . GLU A 1 123 ? 83.45539 1.25131 25.90788 1.000 17.16953 139 GLU A CA 1
ATOM 916 C C . GLU A 1 123 ? 83.92768 -0.20518 25.95610 1.000 16.55188 139 GLU A C 1
ATOM 917 O O . GLU A 1 123 ? 83.60738 -1.00074 25.06547 1.000 19.01649 139 GLU A O 1
ATOM 923 N N . ASP A 1 124 ? 84.72983 -0.56862 26.96105 1.000 16.95072 140 ASP A N 1
ATOM 924 C CA . ASP A 1 124 ? 85.20367 -1.94457 27.04536 1.000 14.09462 140 ASP A CA 1
ATOM 925 C C . ASP A 1 124 ? 84.08554 -2.93185 27.35182 1.000 24.03614 140 ASP A C 1
ATOM 926 O O . ASP A 1 124 ? 84.22813 -4.12600 27.06103 1.000 21.85734 140 ASP A O 1
ATOM 931 N N . LEU A 1 125 ? 82.98407 -2.46658 27.95107 1.000 16.50738 141 LEU A N 1
ATOM 932 C CA . LEU A 1 125 ? 81.86458 -3.33648 28.26309 1.000 18.24155 141 LEU A CA 1
ATOM 933 C C . LEU A 1 125 ? 81.00283 -3.65375 27.03970 1.000 19.40852 141 LEU A C 1
ATOM 934 O O . LEU A 1 125 ? 80.50109 -4.77506 26.91691 1.000 18.03076 141 LEU A O 1
ATOM 939 N N . PHE A 1 126 ? 80.84577 -2.70606 26.11930 1.000 16.79092 142 PHE A N 1
ATOM 940 C CA . PHE A 1 126 ? 79.84508 -2.81118 25.06659 1.000 15.73177 142 PHE A CA 1
ATOM 941 C C . PHE A 1 126 ? 80.44693 -2.94023 23.68339 1.000 17.24233 142 PHE A C 1
ATOM 942 O O . PHE A 1 126 ? 79.70262 -3.20020 22.72813 1.000 16.84406 142 PHE A O 1
ATOM 950 N N . PHE A 1 127 ? 81.76896 -2.75720 23.55771 1.000 16.49317 143 PHE A N 1
ATOM 951 C CA . PHE A 1 127 ? 82.48129 -2.86523 22.28157 1.000 16.48505 143 PHE A CA 1
ATOM 952 C C . PHE A 1 127 ? 83.75652 -3.67788 22.47435 1.000 19.33505 143 PHE A C 1
ATOM 953 O O . PHE A 1 127 ? 84.86608 -3.18558 22.25496 1.000 22.40710 143 PHE A O 1
ATOM 961 N N . PRO A 1 128 ? 83.62887 -4.94164 22.85856 1.000 19.04633 144 PRO A N 1
ATOM 962 C CA . PRO A 1 128 ? 84.80712 -5.81977 22.92574 1.000 22.25670 144 PRO A CA 1
ATOM 963 C C . PRO A 1 128 ? 85.30414 -6.21789 21.53901 1.000 21.60322 144 PRO A C 1
ATOM 964 O O . PRO A 1 128 ? 84.67783 -5.96852 20.50810 1.000 22.65485 144 PRO A O 1
ATOM 968 N N . VAL A 1 129 ? 86.46382 -6.88076 21.52691 1.000 23.11105 145 VAL A N 1
ATOM 969 C CA . VAL A 1 129 ? 87.14709 -7.16537 20.26398 1.000 23.50440 145 VAL A CA 1
ATOM 970 C C . VAL A 1 129 ? 86.31341 -8.05607 19.34259 1.000 32.11812 145 VAL A C 1
ATOM 971 O O . VAL A 1 129 ? 86.25397 -7.82312 18.12578 1.000 32.70849 145 VAL A O 1
ATOM 975 N N . ALA A 1 130 ? 85.69208 -9.10654 19.88847 1.000 23.35259 146 ALA A N 1
ATOM 976 C CA . ALA A 1 130 ? 84.90841 -10.07337 19.12026 1.000 27.78667 146 ALA A CA 1
ATOM 977 C C . ALA A 1 130 ? 83.49670 -10.05083 19.69118 1.000 22.96995 146 ALA A C 1
ATOM 978 O O . ALA A 1 130 ? 83.10573 -10.95203 20.44761 1.000 25.12732 146 ALA A O 1
ATOM 980 N N . PRO A 1 131 ? 82.71810 -9.02105 19.37415 1.000 19.21777 147 PRO A N 1
ATOM 981 C CA . PRO A 1 131 ? 81.43558 -8.83002 20.05867 1.000 22.08168 147 PRO A CA 1
ATOM 982 C C . PRO A 1 131 ? 80.41577 -9.88864 19.68035 1.000 19.50930 147 PRO A C 1
ATOM 983 O O . PRO A 1 131 ? 80.40233 -10.41483 18.56376 1.000 20.03470 147 PRO A O 1
ATOM 987 N N . ALA A 1 132 ? 79.54622 -10.18614 20.63184 1.000 18.88413 148 ALA A N 1
ATOM 988 C CA . ALA A 1 132 ? 78.36944 -10.99742 20.37198 1.000 16.95873 148 ALA A CA 1
ATOM 989 C C . ALA A 1 132 ? 77.20137 -10.12107 19.91225 1.000 22.65371 148 ALA A C 1
ATOM 990 O O . ALA A 1 132 ? 77.17668 -8.90038 20.12321 1.000 20.67460 148 ALA A O 1
ATOM 992 N N . GLY A 1 133 ? 76.22318 -10.76579 19.28923 1.000 19.35451 149 GLY A N 1
ATOM 993 C CA . GLY A 1 133 ? 75.03245 -10.08008 18.84253 1.000 20.03435 149 GLY A CA 1
ATOM 994 C C . GLY A 1 133 ? 74.09961 -9.74163 19.98466 1.000 14.27758 149 GLY A C 1
ATOM 995 O O . GLY A 1 133 ? 74.40402 -9.95280 21.17365 1.000 15.66851 149 GLY A O 1
ATOM 996 N N . PRO A 1 134 ? 72.90984 -9.22999 19.64327 1.000 18.89670 150 PRO A N 1
ATOM 997 C CA . PRO A 1 134 ? 72.36687 -9.06225 18.29167 1.000 16.42151 150 PRO A CA 1
ATOM 998 C C . PRO A 1 134 ? 72.64084 -7.71538 17.57317 1.000 20.39436 150 PRO A C 1
ATOM 999 O O . PRO A 1 134 ? 72.29763 -7.56606 16.40510 1.000 20.64081 150 PRO A O 1
ATOM 1003 N N . PHE A 1 135 ? 73.23421 -6.74129 18.25417 1.000 14.88348 151 PHE A N 1
ATOM 1004 C CA . PHE A 1 135 ? 73.53435 -5.45081 17.64375 1.000 9.75221 151 PHE A CA 1
ATOM 1005 C C . PHE A 1 135 ? 74.67929 -4.83637 18.42557 1.000 16.55738 151 PHE A C 1
ATOM 1006 O O . PHE A 1 135 ? 75.10764 -5.38178 19.44505 1.000 16.21195 151 PHE A O 1
ATOM 1014 N N . ALA A 1 136 ? 75.15146 -3.68101 17.95332 1.000 15.50180 152 ALA A N 1
ATOM 1015 C CA . ALA A 1 136 ? 76.27834 -2.96460 18.54357 1.000 16.36329 152 ALA A CA 1
ATOM 1016 C C . ALA A 1 136 ? 75.93723 -1.55543 19.00363 1.000 14.73612 152 ALA A C 1
ATOM 1017 O O . ALA A 1 136 ? 76.26719 -1.18880 20.13410 1.000 14.35919 152 ALA A O 1
ATOM 1019 N N . LEU A 1 137 ? 75.31865 -0.73165 18.15426 1.000 12.67312 153 LEU A N 1
ATOM 1020 C CA . LEU A 1 137 ? 74.98349 0.62368 18.57439 1.000 18.42717 153 LEU A CA 1
ATOM 1021 C C . LEU A 1 137 ? 73.83960 1.13865 17.71733 1.000 15.88886 153 LEU A C 1
ATOM 1022 O O . LEU A 1 137 ? 73.90760 1.07381 16.48267 1.000 16.29061 153 LEU A O 1
ATOM 1027 N N . TRP A 1 138 ? 72.78833 1.61782 18.37050 1.000 12.45625 154 TRP A N 1
ATOM 1028 C CA . TRP A 1 138 ? 71.74265 2.39791 17.72478 1.000 10.78650 154 TRP A CA 1
ATOM 1029 C C . TRP A 1 138 ? 71.72274 3.79004 18.34028 1.000 13.58034 154 TRP A C 1
ATOM 1030 O O . TRP A 1 138 ? 72.14600 4.00206 19.49166 1.000 14.90281 154 TRP A O 1
ATOM 1041 N N . CYS A 1 139 ? 71.19265 4.73849 17.58048 1.000 15.87258 155 CYS A N 1
ATOM 1042 C CA . CYS A 1 139 ? 71.07798 6.12800 18.01446 1.000 16.36337 155 CYS A CA 1
ATOM 1043 C C . CYS A 1 139 ? 69.63458 6.55104 17.81320 1.000 16.24318 155 CYS A C 1
ATOM 1044 O O . CYS A 1 139 ? 69.07257 6.33721 16.73348 1.000 15.64790 155 CYS A O 1
ATOM 1047 N N . ALA A 1 140 ? 69.03015 7.11250 18.86210 1.000 14.70732 156 ALA A N 1
ATOM 1048 C CA . ALA A 1 140 ? 67.70893 7.71815 18.80084 1.000 17.35368 156 ALA A CA 1
ATOM 1049 C C . ALA A 1 140 ? 67.87302 9.23003 18.77445 1.000 23.62431 156 ALA A C 1
ATOM 1050 O O . ALA A 1 140 ? 68.56758 9.80537 19.62509 1.000 20.31928 156 ALA A O 1
ATOM 1052 N N . LEU A 1 141 ? 67.27350 9.85485 17.77104 1.000 19.11705 157 LEU A N 1
ATOM 1053 C CA . LEU A 1 141 ? 67.26357 11.29897 17.60552 1.000 15.75074 157 LEU A CA 1
ATOM 1054 C C . LEU A 1 141 ? 65.84417 11.79474 17.84038 1.000 21.58658 157 LEU A C 1
ATOM 1055 O O . LEU A 1 141 ? 64.90766 11.35723 17.15723 1.000 22.06812 157 LEU A O 1
ATOM 1060 N N . GLU A 1 142 ? 65.68986 12.69131 18.81509 1.000 19.16615 158 GLU A N 1
ATOM 1061 C CA . GLU A 1 142 ? 64.43385 13.38848 19.06388 1.000 19.11616 158 GLU A CA 1
ATOM 1062 C C . GLU A 1 142 ? 64.47687 14.66900 18.24546 1.000 18.43880 158 GLU A C 1
ATOM 1063 O O . GLU A 1 142 ? 65.31876 15.54664 18.48115 1.000 19.88082 158 GLU A O 1
ATOM 1065 N N . LEU A 1 143 ? 63.58447 14.76497 17.27042 1.000 19.30017 159 LEU A N 1
ATOM 1066 C CA . LEU A 1 143 ? 63.66934 15.82735 16.27179 1.000 22.85568 159 LEU A CA 1
ATOM 1067 C C . LEU A 1 143 ? 62.94260 17.07110 16.78980 1.000 19.77798 159 LEU A C 1
ATOM 1068 O O . LEU A 1 143 ? 61.79310 17.35687 16.45186 1.000 25.16462 159 LEU A O 1
ATOM 1073 N N . ARG A 1 144 ? 63.65369 17.84183 17.59423 1.000 22.65027 160 ARG A N 1
ATOM 1074 C CA . ARG A 1 144 ? 62.98338 18.92262 18.30342 1.000 19.96475 160 ARG A CA 1
ATOM 1075 C C . ARG A 1 144 ? 62.96581 20.16467 17.42636 1.000 24.41577 160 ARG A C 1
ATOM 1076 O O . ARG A 1 144 ? 63.85380 20.34424 16.58715 1.000 26.34721 160 ARG A O 1
ATOM 1084 N N . PRO A 1 145 ? 61.95224 21.01970 17.59085 1.000 31.56185 161 PRO A N 1
ATOM 1085 C CA . PRO A 1 145 ? 61.98535 22.33741 16.95023 1.000 26.50223 161 PRO A CA 1
ATOM 1086 C C . PRO A 1 145 ? 63.29413 23.03628 17.27078 1.000 26.45136 161 PRO A C 1
ATOM 1087 O O . PRO A 1 145 ? 63.75835 23.01571 18.41020 1.000 30.53890 161 PRO A O 1
ATOM 1091 N N . GLY A 1 146 ? 63.88801 23.67004 16.25532 1.000 25.11291 162 GLY A N 1
ATOM 1092 C CA . GLY A 1 146 ? 65.15346 24.36220 16.39201 1.000 26.45607 162 GLY A CA 1
ATOM 1093 C C . GLY A 1 146 ? 66.30148 23.72100 15.64150 1.000 27.65627 162 GLY A C 1
ATOM 1094 O O . GLY A 1 146 ? 67.29669 24.40229 15.36022 1.000 34.42781 162 GLY A O 1
ATOM 1095 N N . GLY A 1 147 ? 66.19394 22.43441 15.29900 1.000 30.25819 163 GLY A N 1
ATOM 1096 C CA . GLY A 1 147 ? 67.22460 21.75047 14.54541 1.000 25.34377 163 GLY A CA 1
ATOM 1097 C C . GLY A 1 147 ? 68.31363 21.08854 15.36540 1.000 31.47103 163 GLY A C 1
ATOM 1098 O O . GLY A 1 147 ? 69.13420 20.35668 14.79684 1.000 32.03469 163 GLY A O 1
ATOM 1099 N N . VAL A 1 148 ? 68.36730 21.32771 16.67404 1.000 22.29992 164 VAL A N 1
ATOM 1100 C CA . VAL A 1 148 ? 69.27447 20.61620 17.56722 1.000 31.29175 164 VAL A CA 1
ATOM 1101 C C . VAL A 1 148 ? 68.49746 19.48128 18.19916 1.000 24.84322 164 VAL A C 1
ATOM 1102 O O . VAL A 1 148 ? 67.55480 19.73147 18.97953 1.000 23.71291 164 VAL A O 1
ATOM 1106 N N . PRO A 1 149 ? 68.80295 18.21562 17.90176 1.000 24.02338 165 PRO A N 1
ATOM 1107 C CA . PRO A 1 149 ? 67.98657 17.10352 18.38142 1.000 19.90063 165 PRO A CA 1
ATOM 1108 C C . PRO A 1 149 ? 68.42082 16.65386 19.77053 1.000 20.96124 165 PRO A C 1
ATOM 1109 O O . PRO A 1 149 ? 69.51158 16.97497 20.24916 1.000 25.93110 165 PRO A O 1
ATOM 1113 N N . GLY A 1 150 ? 67.53173 15.92089 20.43378 1.000 18.41202 166 GLY A N 1
ATOM 1114 C CA . GLY A 1 150 ? 67.94570 15.17026 21.60589 1.000 17.55679 166 GLY A CA 1
ATOM 1115 C C . GLY A 1 150 ? 68.54563 13.86855 21.11053 1.000 20.39541 166 GLY A C 1
ATOM 1116 O O . GLY A 1 150 ? 68.14269 13.34103 20.07462 1.000 20.98554 166 GLY A O 1
ATOM 1117 N N . VAL A 1 151 ? 69.54257 13.36904 21.83398 1.000 17.03992 167 VAL A N 1
ATOM 1118 C CA . VAL A 1 151 ? 70.31500 12.21264 21.39006 1.000 19.42170 167 VAL A CA 1
ATOM 1119 C C . VAL A 1 151 ? 70.36125 11.18365 22.51083 1.000 18.96305 167 VAL A C 1
ATOM 1120 O O . VAL A 1 151 ? 70.67785 11.51879 23.65666 1.000 18.00572 167 VAL A O 1
ATOM 1124 N N . LYS A 1 152 ? 70.07216 9.93171 22.17765 1.000 15.67372 168 LYS A N 1
ATOM 1125 C CA . LYS A 1 152 ? 70.25708 8.81902 23.09559 1.000 12.87493 168 LYS A CA 1
ATOM 1126 C C . LYS A 1 152 ? 71.04209 7.74517 22.36030 1.000 17.85084 168 LYS A C 1
ATOM 1127 O O . LYS A 1 152 ? 70.92400 7.59331 21.14299 1.000 16.27631 168 LYS A O 1
ATOM 1133 N N . VAL A 1 153 ? 71.86643 7.01426 23.08629 1.000 17.58110 169 VAL A N 1
ATOM 1134 C CA . VAL A 1 153 ? 72.60646 5.91834 22.48648 1.000 14.38541 169 VAL A CA 1
ATOM 1135 C C . VAL A 1 153 ? 72.14213 4.61749 23.12903 1.000 14.42465 169 VAL A C 1
ATOM 1136 O O . VAL A 1 153 ? 71.89417 4.57356 24.33869 1.000 16.46028 169 VAL A O 1
ATOM 1140 N N . TYR A 1 154 ? 71.97227 3.57792 22.30233 1.000 11.57193 170 TYR A N 1
ATOM 1141 C CA . TYR A 1 154 ? 71.51551 2.25396 22.72493 1.000 9.44909 170 TYR A CA 1
ATOM 1142 C C . TYR A 1 154 ? 72.65097 1.25536 22.56057 1.000 14.11106 170 TYR A C 1
ATOM 1143 O O . TYR A 1 154 ? 73.28388 1.20261 21.50419 1.000 13.32890 170 TYR A O 1
ATOM 1152 N N . LEU A 1 155 ? 72.88316 0.45764 23.60151 1.000 12.76840 171 LEU A N 1
ATOM 1153 C CA . LEU A 1 155 ? 74.03656 -0.41448 23.71437 1.000 12.40505 171 LEU A CA 1
ATOM 1154 C C . LEU A 1 155 ? 73.53803 -1.78685 24.13074 1.000 11.02291 171 LEU A C 1
ATOM 1155 O O . LEU A 1 155 ? 72.48940 -1.91065 24.76053 1.000 12.01450 171 LEU A O 1
ATOM 1160 N N . ASN A 1 156 ? 74.34946 -2.81170 23.84095 1.000 12.25154 172 ASN A N 1
ATOM 1161 C CA . ASN A 1 156 ? 73.94367 -4.20655 23.92541 1.000 14.12632 172 ASN A CA 1
ATOM 1162 C C . ASN A 1 156 ? 74.53248 -4.91081 25.15074 1.000 11.51002 172 ASN A C 1
ATOM 1163 O O . ASN A 1 156 ? 75.74308 -5.24835 25.14639 1.000 11.91413 172 ASN A O 1
ATOM 1168 N N . PRO A 1 157 ? 73.74772 -5.15207 26.21605 1.000 16.58275 173 PRO A N 1
ATOM 1169 C CA . PRO A 1 157 ? 74.28228 -5.88548 27.37863 1.000 14.93827 173 PRO A CA 1
ATOM 1170 C C . PRO A 1 157 ? 74.83115 -7.26949 27.06130 1.000 17.15207 173 PRO A C 1
ATOM 1171 O O . PRO A 1 157 ? 75.63527 -7.76892 27.84582 1.000 15.94776 173 PRO A O 1
ATOM 1175 N N . ALA A 1 158 ? 74.45029 -7.89318 25.94463 1.000 15.68581 174 ALA A N 1
ATOM 1176 C CA . ALA A 1 158 ? 74.99066 -9.19803 25.55701 1.000 15.22916 174 ALA A CA 1
ATOM 1177 C C . ALA A 1 158 ? 76.26900 -9.11109 24.73773 1.000 16.26723 174 ALA A C 1
ATOM 1178 O O . ALA A 1 158 ? 76.72119 -10.14288 24.22368 1.000 17.24594 174 ALA A O 1
ATOM 1180 N N . ALA A 1 159 ? 76.86344 -7.91195 24.60649 1.000 13.52019 175 ALA A N 1
ATOM 1181 C CA . ALA A 1 159 ? 78.03844 -7.71174 23.74016 1.000 12.27894 175 ALA A CA 1
ATOM 1182 C C . ALA A 1 159 ? 79.18939 -8.65873 24.08207 1.000 15.87362 175 ALA A C 1
ATOM 1183 O O . ALA A 1 159 ? 79.91282 -9.09762 23.18124 1.000 17.20755 175 ALA A O 1
ATOM 1185 N N . ARG A 1 160 ? 79.36612 -8.99723 25.36055 1.000 16.43196 176 ARG A N 1
ATOM 1186 C CA . ARG A 1 160 ? 80.43464 -9.89415 25.78417 1.000 18.65951 176 ARG A CA 1
ATOM 1187 C C . ARG A 1 160 ? 79.96133 -11.33289 25.95991 1.000 21.10682 176 ARG A C 1
ATOM 1188 O O . ARG A 1 160 ? 80.65816 -12.13621 26.59465 1.000 23.10932 176 ARG A O 1
ATOM 1196 N N . GLY A 1 161 ? 78.82195 -11.67774 25.38771 1.000 17.81550 177 GLY A N 1
ATOM 1197 C CA . GLY A 1 161 ? 78.20747 -12.98768 25.46086 1.000 21.74291 177 GLY A CA 1
ATOM 1198 C C . GLY A 1 161 ? 76.95181 -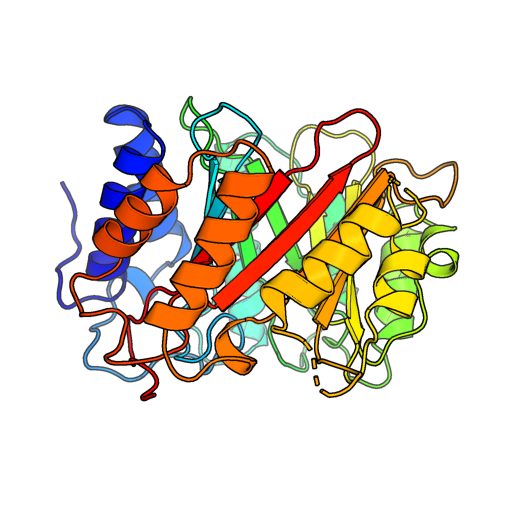12.96273 26.31061 1.000 18.33018 177 GLY A C 1
ATOM 1199 O O . GLY A 1 161 ? 76.82478 -12.17268 27.26453 1.000 15.53536 177 GLY A O 1
ATOM 1200 N N . ARG A 1 162 ? 75.99922 -13.83962 25.96180 1.000 19.28650 178 ARG A N 1
ATOM 1201 C CA . ARG A 1 162 ? 74.72010 -13.88829 26.66119 1.000 24.68881 178 ARG A CA 1
ATOM 1202 C C . ARG A 1 162 ? 74.90434 -14.18783 28.13991 1.000 18.84592 178 ARG A C 1
ATOM 1203 O O . ARG A 1 162 ? 74.18570 -13.64097 28.98226 1.000 17.30964 178 ARG A O 1
ATOM 1211 N N . ASP A 1 163 ? 75.85729 -15.06106 28.47642 1.000 16.54579 179 ASP A N 1
ATOM 1212 C CA . ASP A 1 163 ? 76.10390 -15.36261 29.88484 1.000 16.68410 179 ASP A CA 1
ATOM 1213 C C . ASP A 1 163 ? 76.56842 -14.15763 30.68519 1.000 16.43701 179 ASP A C 1
ATOM 1214 O O . ASP A 1 163 ? 76.47425 -14.18285 31.91255 1.000 17.85992 179 ASP A O 1
ATOM 1219 N N . ARG A 1 164 ? 77.06430 -13.10463 30.04240 1.000 15.01925 180 ARG A N 1
ATOM 1220 C CA . ARG A 1 164 ? 77.53463 -11.93830 30.77569 1.000 16.39668 180 ARG A CA 1
ATOM 1221 C C . ARG A 1 164 ? 76.56696 -10.75269 30.71946 1.000 19.47026 180 ARG A C 1
ATOM 1222 O O . ARG A 1 164 ? 76.95495 -9.64554 31.11416 1.000 16.78234 180 ARG A O 1
ATOM 1230 N N . ARG A 1 165 ? 75.33528 -10.94978 30.21750 1.000 17.11293 181 ARG A N 1
ATOM 1231 C CA . ARG A 1 165 ? 74.36446 -9.84931 30.12197 1.000 17.69379 181 ARG A CA 1
ATOM 1232 C C . ARG A 1 165 ? 74.21276 -9.11710 31.44785 1.000 17.73908 181 ARG A C 1
ATOM 1233 O O . ARG A 1 165 ? 74.30609 -7.88155 31.50614 1.000 16.74675 181 ARG A O 1
ATOM 1241 N N . ALA A 1 166 ? 73.90572 -9.85970 32.52309 1.000 15.17675 182 ALA A N 1
ATOM 1242 C CA . ALA A 1 166 ? 73.67161 -9.21494 33.81912 1.000 14.42859 182 ALA A CA 1
ATOM 1243 C C . ALA A 1 166 ? 74.96363 -8.63091 34.36901 1.000 16.49454 182 ALA A C 1
ATOM 1244 O O . ALA A 1 166 ? 74.97411 -7.50415 34.88690 1.000 16.93259 182 ALA A O 1
ATOM 1246 N N . GLU A 1 167 ? 76.07584 -9.35746 34.22380 1.000 14.11338 183 GLU A N 1
ATOM 1247 C CA . GLU A 1 167 ? 77.35401 -8.84007 34.68333 1.000 20.37599 183 GLU A CA 1
ATOM 1248 C C . GLU A 1 167 ? 77.69009 -7.53448 33.98083 1.000 18.60603 183 GLU A C 1
ATOM 1249 O O . GLU A 1 167 ? 78.16017 -6.58234 34.61413 1.000 16.41454 183 GLU A O 1
ATOM 1255 N N . THR A 1 168 ? 77.43999 -7.46595 32.67572 1.000 16.21001 184 THR A N 1
ATOM 1256 C CA . THR A 1 168 ? 77.76073 -6.25781 31.92503 1.000 15.67838 184 THR A CA 1
ATOM 1257 C C . THR A 1 168 ? 76.85129 -5.10397 32.33007 1.000 13.22739 184 THR A C 1
ATOM 1258 O O . THR A 1 168 ? 77.31219 -3.97498 32.53811 1.000 16.85441 184 THR A O 1
ATOM 1262 N N . LEU A 1 169 ? 75.55048 -5.37080 32.43280 1.000 15.33257 185 LEU A N 1
ATOM 1263 C CA . LEU A 1 169 ? 74.61491 -4.33005 32.83487 1.000 16.68883 185 LEU A CA 1
ATOM 1264 C C . LEU A 1 169 ? 74.93927 -3.80717 34.22462 1.000 18.42383 185 LEU A C 1
ATOM 1265 O O . LEU A 1 169 ? 74.96127 -2.59144 34.44898 1.000 16.47098 185 LEU A O 1
ATOM 1270 N N . ARG A 1 170 ? 75.25732 -4.70407 35.15963 1.000 14.68957 186 ARG A N 1
ATOM 1271 C CA . ARG A 1 170 ? 75.51066 -4.26740 36.52988 1.000 15.89098 186 ARG A CA 1
ATOM 1272 C C . ARG A 1 170 ? 76.79585 -3.44376 36.61793 1.000 17.40519 186 ARG 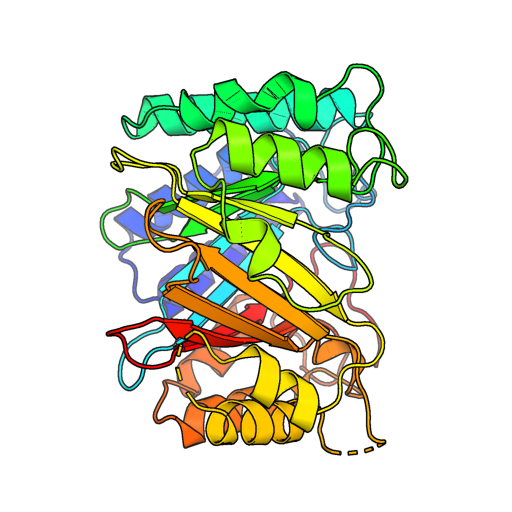A C 1
ATOM 1273 O O . ARG A 1 170 ? 76.85560 -2.43288 37.33452 1.000 17.97549 186 ARG A O 1
ATOM 1281 N N . GLU A 1 171 ? 77.80847 -3.81716 35.84325 1.000 15.59769 187 GLU A N 1
ATOM 1282 C CA . GLU A 1 171 ? 79.05401 -3.06720 35.87669 1.000 23.39822 187 GLU A CA 1
ATOM 1283 C C . GLU A 1 171 ? 78.88677 -1.68841 35.23581 1.000 23.25190 187 GLU A C 1
ATOM 1284 O O . GLU A 1 171 ? 79.42182 -0.69585 35.74758 1.000 18.70259 187 GLU A O 1
ATOM 1290 N N . ALA A 1 172 ? 78.10030 -1.59916 34.15144 1.000 14.61311 188 ALA A N 1
ATOM 1291 C CA . ALA A 1 172 ? 77.81141 -0.31113 33.52185 1.000 18.11852 188 ALA A CA 1
ATOM 1292 C C . ALA A 1 172 ? 77.09740 0.62183 34.49082 1.000 17.37080 188 ALA A C 1
ATOM 1293 O O . ALA A 1 172 ? 77.46371 1.80050 34.62137 1.000 14.85869 188 ALA A O 1
ATOM 1295 N N . LEU A 1 173 ? 76.05445 0.11674 35.16189 1.000 15.88018 189 LEU A N 1
ATOM 1296 C CA . LEU A 1 173 ? 75.29095 0.93746 36.09891 1.000 15.59249 189 LEU A CA 1
ATOM 1297 C C . LEU A 1 173 ? 76.16851 1.42189 37.24136 1.000 18.20645 189 LEU A C 1
ATOM 1298 O O . LEU A 1 173 ? 76.06330 2.57913 37.66313 1.000 16.68242 189 LEU A O 1
ATOM 1303 N N . ASP A 1 174 ? 77.03688 0.54678 37.75113 1.000 17.90676 190 ASP A N 1
ATOM 1304 C CA . ASP A 1 174 ? 78.00216 0.93262 38.77749 1.000 21.08870 190 ASP A CA 1
ATOM 1305 C C . ASP A 1 174 ? 78.91715 2.05123 38.29637 1.000 18.33125 190 ASP A C 1
ATOM 1306 O O . ASP A 1 174 ? 79.10707 3.05178 38.99951 1.000 19.07051 190 ASP A O 1
ATOM 1311 N N . ARG A 1 175 ? 79.51191 1.89689 37.10419 1.000 16.17241 191 AR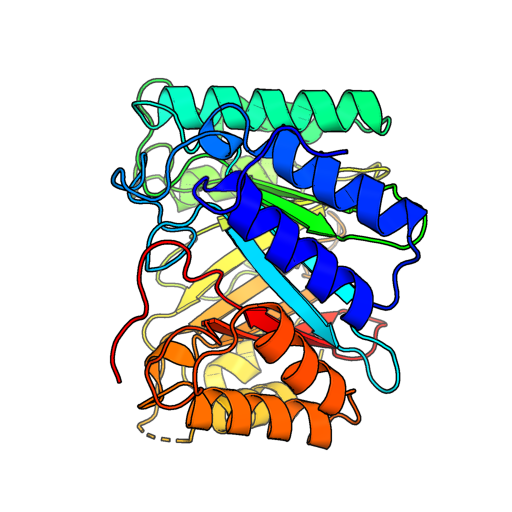G A N 1
ATOM 1312 C CA . ARG A 1 175 ? 80.43679 2.91742 36.60298 1.000 16.91187 191 ARG A CA 1
ATOM 1313 C C . ARG A 1 175 ? 79.74635 4.26283 36.43434 1.000 20.00670 191 ARG A C 1
ATOM 1314 O O . ARG A 1 175 ? 80.37771 5.31460 36.58986 1.000 22.87287 191 ARG A O 1
ATOM 1322 N N . LEU A 1 176 ? 78.46017 4.24841 36.11004 1.000 20.57714 192 LEU A N 1
ATOM 1323 C CA . LEU A 1 176 ? 77.67083 5.45218 35.89282 1.000 21.31018 192 LEU A CA 1
ATOM 1324 C C . LEU A 1 176 ? 77.12799 6.05470 37.18450 1.000 18.34740 192 LEU A C 1
ATOM 1325 O O . LEU A 1 176 ? 76.49280 7.11132 37.13016 1.000 18.82169 192 LEU A O 1
ATOM 1330 N N . GLY A 1 177 ? 77.37429 5.43452 38.32687 1.000 15.61522 193 GLY A N 1
ATOM 1331 C CA . GLY A 1 177 ? 76.90535 5.95899 39.59269 1.000 18.94710 193 GLY A CA 1
ATOM 1332 C C . GLY A 1 177 ? 75.57213 5.41097 40.02211 1.000 17.72877 193 GLY A C 1
ATOM 1333 O O . GLY A 1 177 ? 75.10939 5.72063 41.12652 1.000 19.60618 193 GLY A O 1
ATOM 1334 N N . HIS A 1 178 ? 74.94497 4.57945 39.19491 1.000 15.87238 194 HIS A N 1
ATOM 1335 C CA . HIS A 1 178 ? 73.60799 4.06030 39.48740 1.000 22.41103 194 HIS A CA 1
ATOM 1336 C C . HIS A 1 178 ? 73.68574 2.72196 40.21494 1.000 22.58865 194 HIS A C 1
ATOM 1337 O O . HIS A 1 178 ? 73.18620 1.69383 39.74368 1.000 18.23189 194 HIS A O 1
ATOM 1344 N N . ARG A 1 179 ? 74.29148 2.76546 41.40366 1.000 18.35558 195 ARG A N 1
ATOM 1345 C CA . ARG A 1 179 ? 74.64859 1.54777 42.13550 1.000 19.55690 195 ARG A CA 1
ATOM 1346 C C . ARG A 1 179 ? 73.44896 0.84153 42.75027 1.000 21.48684 195 ARG A C 1
ATOM 1347 O O . ARG A 1 179 ? 73.58736 -0.30690 43.18741 1.000 25.63737 195 ARG A O 1
ATOM 1355 N N . GLN A 1 180 ? 72.29318 1.48594 42.81016 1.000 20.69042 196 GLN A N 1
ATOM 1356 C CA . GLN A 1 180 ? 71.10755 0.85696 43.35639 1.000 24.15483 196 GLN A CA 1
ATOM 1357 C C . GLN A 1 180 ? 70.05713 0.55194 42.29593 1.000 23.56390 196 GLN A C 1
ATOM 1358 O O . GLN A 1 180 ? 69.03400 -0.05544 42.62339 1.000 20.36815 196 GLN A O 1
ATOM 1364 N N . ALA A 1 181 ? 70.28653 0.93704 41.03095 1.000 18.54633 197 ALA A N 1
ATOM 1365 C CA . ALA A 1 181 ? 69.24730 0.81811 40.00619 1.000 17.79604 197 ALA A CA 1
ATOM 1366 C C . ALA A 1 181 ? 68.92128 -0.63755 39.68799 1.000 13.35378 197 ALA A C 1
ATOM 1367 O O . ALA A 1 181 ? 67.74872 -0.99220 39.49043 1.000 14.69471 197 ALA A O 1
ATOM 1369 N N . PHE A 1 182 ? 69.94243 -1.48045 39.59587 1.000 17.43005 198 PHE A N 1
ATOM 1370 C CA . PHE A 1 182 ? 69.67715 -2.86091 39.21582 1.000 21.89521 198 PHE A CA 1
ATOM 1371 C C . PHE A 1 182 ? 68.65190 -3.49330 40.14278 1.000 14.04354 198 PHE A C 1
ATOM 1372 O O . PHE A 1 182 ? 67.72174 -4.16684 39.68295 1.000 18.28825 198 PHE A O 1
ATOM 1380 N N . ALA A 1 183 ? 68.76973 -3.23749 41.45380 1.000 14.25324 199 ALA A N 1
ATOM 1381 C CA . ALA A 1 183 ? 67.83211 -3.79692 42.42260 1.000 16.60512 199 ALA A CA 1
ATOM 1382 C C . ALA A 1 183 ? 66.39152 -3.38448 42.15601 1.000 20.58232 199 ALA A C 1
ATOM 1383 O O . ALA A 1 183 ? 65.47766 -4.05764 42.62694 1.000 22.06677 199 ALA A O 1
ATOM 1385 N N . ALA A 1 184 ? 66.16480 -2.28254 41.42917 1.000 16.14383 200 ALA A N 1
ATOM 1386 C CA . ALA A 1 184 ? 64.81575 -1.80378 41.16464 1.000 18.33729 200 ALA A CA 1
ATOM 1387 C C . ALA A 1 184 ? 64.16291 -2.49288 39.96782 1.000 14.22934 200 ALA A C 1
ATOM 1388 O O . ALA A 1 184 ? 62.96481 -2.30054 39.72549 1.000 15.25233 200 ALA A O 1
ATOM 1390 N N . LEU A 1 185 ? 64.91015 -3.30339 39.23473 1.000 17.07723 201 LEU A N 1
ATOM 1391 C CA . LEU A 1 185 ? 64.46142 -3.90398 37.97805 1.000 15.02392 201 LEU A CA 1
ATOM 1392 C C . LEU A 1 185 ? 63.59721 -5.12945 38.26903 1.000 17.62476 201 LEU A C 1
ATOM 1393 O O . LEU A 1 185 ? 63.92857 -5.91855 39.16143 1.000 18.55096 201 LEU A O 1
ATOM 1398 N N . PRO A 1 186 ? 62.49533 -5.31342 37.53992 1.000 16.04030 202 PRO A N 1
ATOM 1399 C CA . PRO A 1 186 ? 61.63578 -6.50333 37.75428 1.000 19.81375 202 PRO A CA 1
ATOM 1400 C C . PRO A 1 186 ? 62.30433 -7.76758 37.24237 1.000 15.62775 202 PRO A C 1
ATOM 1401 O O . PRO A 1 186 ? 63.33914 -7.71669 36.56342 1.000 17.91045 202 PRO A O 1
ATOM 1405 N N . PRO A 1 187 ? 61.74861 -8.93518 37.55743 1.000 14.18806 203 PRO A N 1
ATOM 1406 C CA . PRO A 1 187 ? 62.25432 -10.17302 36.93986 1.000 17.24852 203 PRO A CA 1
ATOM 1407 C C . PRO A 1 187 ? 62.09262 -10.07736 35.43222 1.000 16.31514 203 PRO A C 1
ATOM 1408 O O . PRO A 1 187 ? 61.18403 -9.40593 34.93243 1.000 17.85761 203 PRO A O 1
ATOM 1412 N N . ALA A 1 188 ? 62.98317 -10.74948 34.70048 1.000 14.76252 204 ALA A N 1
ATOM 1413 C CA . ALA A 1 188 ? 62.99190 -10.61286 33.24915 1.000 14.78251 204 ALA A CA 1
ATOM 1414 C C . ALA A 1 188 ? 63.59063 -11.83342 32.56606 1.000 12.48536 204 ALA A C 1
ATOM 1415 O O . ALA A 1 188 ? 64.32533 -12.62324 33.16617 1.000 18.17528 204 ALA A O 1
ATOM 1417 N N . ASP A 1 189 ? 63.26411 -11.95958 31.28243 1.000 15.66198 205 ASP A N 1
ATOM 1418 C CA . ASP A 1 189 ? 63.84670 -12.98152 30.42218 1.000 17.61632 205 ASP A CA 1
ATOM 1419 C C . ASP A 1 189 ? 65.03122 -12.47500 29.60739 1.000 15.76288 205 ASP A C 1
ATOM 1420 O O . ASP A 1 189 ? 65.80197 -13.28762 29.08867 1.000 17.36083 205 ASP A O 1
ATOM 1425 N N . ASP A 1 190 ? 65.18531 -11.15818 29.45723 1.000 14.75648 206 ASP A N 1
ATOM 1426 C CA . ASP A 1 190 ? 66.36019 -10.60031 28.80425 1.000 12.83792 206 ASP A CA 1
ATOM 1427 C C . ASP A 1 190 ? 66.54720 -9.15833 29.27115 1.000 12.91926 206 ASP A C 1
ATOM 1428 O O . ASP A 1 190 ? 65.61567 -8.53401 29.78196 1.000 13.09608 206 ASP A O 1
ATOM 1433 N N . TYR A 1 191 ? 67.77439 -8.64014 29.08167 1.000 12.87852 207 TYR A N 1
ATOM 1434 C CA . TYR A 1 191 ? 68.09031 -7.21552 29.22921 1.000 14.54660 207 TYR A CA 1
ATOM 1435 C C . TYR A 1 191 ? 68.55484 -6.75544 27.84920 1.000 12.34482 207 TYR A C 1
ATOM 1436 O O . TYR A 1 191 ? 69.76327 -6.63590 27.59981 1.000 14.39706 207 TYR A O 1
ATOM 1445 N N . PRO A 1 192 ? 67.62363 -6.52463 26.91801 1.000 12.29428 208 PRO A N 1
ATOM 1446 C CA . PRO A 1 192 ? 68.03163 -6.34435 25.51728 1.000 11.99832 208 PRO A CA 1
ATOM 1447 C C . PRO A 1 192 ? 68.77777 -5.04831 25.25173 1.000 13.41398 208 PRO A C 1
ATOM 1448 O O . PRO A 1 192 ? 69.61075 -5.01849 24.33769 1.000 13.88589 208 PRO A O 1
ATOM 1452 N N . PHE A 1 193 ? 68.55210 -3.99989 26.03575 1.000 13.18012 209 PHE A N 1
ATOM 1453 C CA . PHE A 1 193 ? 69.08526 -2.68720 25.68223 1.000 12.57193 209 PHE A CA 1
ATOM 1454 C C . PHE A 1 193 ? 69.41343 -1.92943 26.95057 1.000 14.69870 209 PHE A C 1
ATOM 1455 O O . PHE A 1 193 ? 68.68196 -2.01144 27.93876 1.000 13.70265 209 PHE A O 1
ATOM 1463 N N . LEU A 1 194 ? 70.53470 -1.21307 26.92831 1.000 13.10346 210 LEU A N 1
ATOM 1464 C CA . LEU A 1 194 ? 70.79177 -0.12397 27.86562 1.000 12.35511 210 LEU A CA 1
ATOM 1465 C C . LEU A 1 194 ? 70.92206 1.15792 27.04854 1.000 16.42989 210 LEU A C 1
ATOM 1466 O O . LEU A 1 194 ? 71.68511 1.19537 26.07907 1.000 14.95571 210 LEU A O 1
ATOM 1471 N N . ALA A 1 195 ? 70.17314 2.19872 27.42270 1.000 13.22680 211 ALA A N 1
ATOM 1472 C CA . ALA A 1 195 ? 70.20947 3.48607 26.73237 1.000 19.92543 211 ALA A CA 1
ATOM 1473 C C . ALA A 1 195 ? 70.82152 4.5507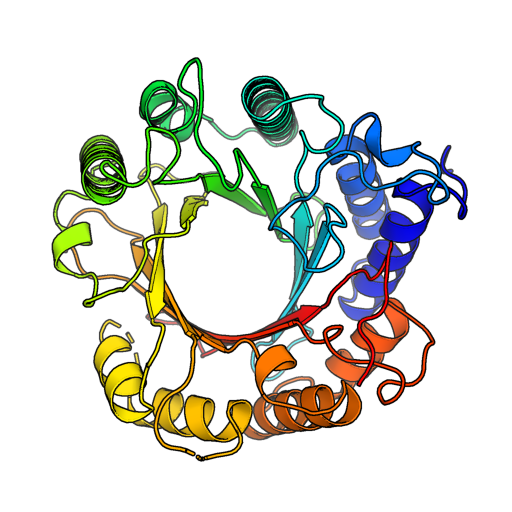1 27.62821 1.000 17.08632 211 ALA A C 1
ATOM 1474 O O . ALA A 1 195 ? 70.54762 4.59985 28.83136 1.000 16.30139 211 ALA A O 1
ATOM 1476 N N . LEU A 1 196 ? 71.62020 5.43390 27.04052 1.000 14.91766 212 LEU A N 1
ATOM 1477 C CA . LEU A 1 196 ? 72.26626 6.50517 27.78262 1.000 19.58648 212 LEU A CA 1
ATOM 1478 C C . LEU A 1 196 ? 71.86539 7.80189 27.10366 1.000 16.14361 212 LEU A C 1
ATOM 1479 O O . LEU A 1 196 ? 71.98299 7.91627 25.88192 1.000 17.69805 212 LEU A O 1
ATOM 1484 N N . ASP A 1 197 ? 71.34801 8.75620 27.87597 1.000 17.74337 213 ASP A N 1
ATOM 1485 C CA . ASP A 1 197 ? 71.06495 10.07400 27.30943 1.000 19.30141 213 ASP A CA 1
ATOM 1486 C C . ASP A 1 197 ? 72.37437 10.81852 27.13041 1.000 24.56829 213 ASP A C 1
ATOM 1487 O O . ASP A 1 197 ? 73.25680 10.77138 27.98717 1.000 21.19609 213 ASP A O 1
ATOM 1492 N N . LEU A 1 198 ? 72.50325 11.50364 26.00906 1.000 19.98158 214 LEU A N 1
ATOM 1493 C CA . LEU A 1 198 ? 73.68521 12.29839 25.72621 1.000 18.85020 214 LEU A CA 1
ATOM 1494 C C . LEU A 1 198 ? 73.22406 13.74457 25.63637 1.000 16.52463 214 LEU A C 1
ATOM 1495 O O . LEU A 1 198 ? 72.21378 14.02838 24.98923 1.000 24.31125 214 LEU A O 1
ATOM 1500 N N . GLY A 1 199 ? 73.94524 14.64055 26.26059 1.000 20.89836 215 GLY A N 1
ATOM 1501 C CA . GLY A 1 199 ? 73.51298 16.02293 26.24644 1.000 21.27771 215 GLY A CA 1
ATOM 1502 C C . GLY A 1 199 ? 74.04808 16.73283 27.47668 1.000 28.02330 215 GLY A C 1
ATOM 1503 O O . GLY A 1 199 ? 75.05240 16.31820 28.04561 1.000 24.11620 215 GLY A O 1
ATOM 1504 N N . GLU A 1 200 ? 73.33718 17.79494 27.86120 1.000 32.41025 216 GLU A N 1
ATOM 1505 C CA . GLU A 1 200 ? 73.75845 18.71337 28.92246 1.000 33.31078 216 GLU A CA 1
ATOM 1506 C C . GLU A 1 200 ? 73.28315 18.19341 30.28091 1.000 32.28880 216 GLU A C 1
ATOM 1507 O O . GLU A 1 200 ? 72.34804 18.71100 30.89888 1.000 34.01873 216 GLU A O 1
ATOM 1513 N N . TRP A 1 201 ? 73.95065 17.14067 30.74216 1.000 23.44480 217 TRP A N 1
ATOM 1514 C CA . TRP A 1 201 ? 73.61548 16.51641 32.01646 1.000 28.86720 217 TRP A CA 1
ATOM 1515 C C . TRP A 1 201 ? 74.88721 16.22461 32.79041 1.000 26.76936 217 TRP A C 1
ATOM 1516 O O . TRP A 1 201 ? 75.81647 15.60165 32.26693 1.000 22.94673 217 TRP A O 1
ATOM 1527 N N . ALA A 1 202 ? 74.92804 16.68406 34.03733 1.000 20.38489 218 ALA A N 1
ATOM 1528 C CA . ALA A 1 202 ? 76.12805 16.51167 34.84128 1.000 19.40494 218 ALA A CA 1
ATOM 1529 C C . ALA A 1 202 ? 76.18554 15.14907 35.52467 1.000 16.35066 218 ALA A C 1
ATOM 1530 O O . ALA A 1 202 ? 77.21541 14.81669 36.12860 1.000 21.94252 218 ALA A O 1
ATOM 1532 N N . ALA A 1 203 ? 75.09872 14.38297 35.48438 1.000 18.49516 219 ALA A N 1
ATOM 1533 C CA . ALA A 1 203 ? 75.07083 13.02918 36.01600 1.000 19.32813 219 ALA A CA 1
ATOM 1534 C C . ALA A 1 203 ? 74.36834 12.15224 34.99087 1.000 17.86887 219 ALA A C 1
ATOM 1535 O O . ALA A 1 203 ? 73.45878 12.62072 34.29252 1.000 22.28260 219 ALA A O 1
ATOM 1537 N N . PRO A 1 204 ? 74.76351 10.87523 34.87361 1.000 17.92138 220 PRO A N 1
ATOM 1538 C CA . PRO A 1 204 ? 74.20107 10.02145 33.82074 1.000 20.42311 220 PRO A CA 1
ATOM 1539 C C . PRO A 1 204 ? 72.72650 9.74803 34.02172 1.000 19.06603 220 PRO A C 1
ATOM 1540 O O . PRO A 1 204 ? 72.22900 9.62628 35.14209 1.000 20.33604 220 PRO A O 1
ATOM 1544 N N . ARG A 1 205 ? 72.02601 9.64279 32.90364 1.000 19.22713 221 ARG A N 1
ATOM 1545 C CA . ARG A 1 205 ? 70.62648 9.24900 32.87647 1.000 16.71802 221 ARG A CA 1
ATOM 1546 C C . ARG A 1 205 ? 70.57169 8.00778 32.00735 1.000 19.74577 221 ARG A C 1
ATOM 1547 O O . ARG A 1 205 ? 71.04146 8.03841 30.86788 1.000 19.95616 221 ARG A O 1
ATOM 1555 N N . VAL A 1 206 ? 69.99217 6.92484 32.52823 1.000 15.50953 222 VAL A N 1
ATOM 1556 C CA . VAL A 1 206 ? 70.03989 5.63789 31.84489 1.000 18.17375 222 VAL A CA 1
ATOM 1557 C C . VAL A 1 206 ? 68.63598 5.07058 31.77028 1.000 21.14658 222 VAL A C 1
ATOM 1558 O O . VAL A 1 206 ? 67.76503 5.38663 32.58320 1.000 22.30922 222 VAL A O 1
ATOM 1562 N N . LYS A 1 207 ? 68.41712 4.22912 30.76763 1.000 16.38114 223 LYS A N 1
ATOM 1563 C CA . LYS A 1 207 ? 67.16296 3.51017 30.62586 1.000 17.14523 223 LYS A CA 1
ATOM 1564 C C . LYS A 1 207 ? 67.52060 2.05506 30.40634 1.000 11.38514 223 LYS A C 1
ATOM 1565 O O . LYS A 1 207 ? 68.29884 1.75000 29.49622 1.000 18.02181 223 LYS A O 1
ATOM 1571 N N . VAL A 1 208 ? 66.99810 1.18257 31.28085 1.000 14.45431 224 VAL A N 1
ATOM 1572 C CA . VAL A 1 208 ? 67.21568 -0.25944 31.25441 1.000 13.42045 224 VAL A CA 1
ATOM 1573 C C . VAL A 1 208 ? 65.96082 -0.94395 30.72797 1.000 15.08358 224 VAL A C 1
ATOM 1574 O O . VAL A 1 208 ? 64.86288 -0.74689 31.26532 1.000 15.00678 224 VAL A O 1
ATOM 1578 N N . TYR A 1 209 ? 66.12104 -1.73369 29.66332 1.000 14.14357 225 TYR A N 1
ATOM 1579 C CA . TYR A 1 209 ? 65.04101 -2.50914 29.06186 1.000 11.89700 225 TYR A CA 1
ATOM 1580 C C . TYR A 1 209 ? 65.07157 -3.95367 29.55177 1.000 12.10086 225 TYR A C 1
ATOM 1581 O O . TYR A 1 209 ? 66.14614 -4.56219 29.67180 1.000 15.67768 225 TYR A O 1
ATOM 1590 N N . CYS A 1 210 ? 63.87285 -4.49583 29.79080 1.000 12.62934 226 CYS A N 1
ATOM 1591 C CA . CYS A 1 210 ? 63.63189 -5.85885 30.23034 1.000 13.37264 226 CYS A CA 1
ATOM 1592 C C . CYS A 1 210 ? 62.62120 -6.48170 29.28763 1.000 14.95317 226 CYS A C 1
ATOM 1593 O O . CYS A 1 210 ? 61.55522 -5.90071 29.05156 1.000 17.50815 226 CYS A O 1
ATOM 1596 N N . THR A 1 211 ? 62.95812 -7.65571 28.75983 1.000 15.55231 227 THR A N 1
ATOM 1597 C CA . THR A 1 211 ? 62.04325 -8.44754 27.94551 1.000 17.81198 227 THR A CA 1
ATOM 1598 C C . THR A 1 211 ? 61.27444 -9.41139 28.84128 1.000 13.94570 227 THR A C 1
ATOM 1599 O O . THR A 1 211 ? 61.86102 -10.07526 29.70140 1.000 17.64288 227 THR A O 1
ATOM 1603 N N . HIS A 1 212 ? 59.96829 -9.47893 28.63686 1.000 14.78580 228 HIS A N 1
ATOM 1604 C CA . HIS A 1 212 ? 59.09968 -10.38273 29.37760 1.000 15.35824 228 HIS A CA 1
ATOM 1605 C C . HIS A 1 212 ? 58.40631 -11.24625 28.33549 1.000 18.69992 228 HIS A C 1
ATOM 1606 O O . HIS A 1 212 ? 57.56760 -10.74635 27.57617 1.000 19.02671 228 HIS A O 1
ATOM 1613 N N . GLU A 1 213 ? 58.78252 -12.53116 28.27319 1.000 21.14725 229 GLU A N 1
ATOM 1614 C CA . GLU A 1 213 ? 58.20782 -13.43148 27.27242 1.000 23.83221 229 GLU A CA 1
ATOM 1615 C C . GLU A 1 213 ? 56.72831 -13.70715 27.52517 1.000 20.94287 229 GLU A C 1
ATOM 1616 O O . GLU A 1 213 ? 55.95893 -13.87740 26.56529 1.000 21.75684 229 GLU A O 1
ATOM 1622 N N . SER A 1 214 ? 56.30297 -13.73868 28.78956 1.000 18.37960 230 SER A N 1
ATOM 1623 C CA . SER A 1 214 ? 54.93595 -14.08603 29.15626 1.000 23.13680 230 SER A CA 1
ATOM 1624 C C . SER A 1 214 ? 54.44391 -13.13817 30.24593 1.000 26.47323 230 SER A C 1
ATOM 1625 O O . SER A 1 214 ? 54.22202 -13.52877 31.38550 1.000 27.88057 230 SER A O 1
ATOM 1628 N N . LEU A 1 215 ? 54.25726 -11.87083 29.88791 1.000 26.72455 231 LEU A N 1
ATOM 1629 C CA . LEU A 1 215 ? 53.82395 -10.86247 30.84512 1.000 20.85600 231 LEU A CA 1
ATOM 1630 C C . LEU A 1 215 ? 52.30484 -10.84521 30.90680 1.000 24.39915 231 LEU A C 1
ATOM 1631 O O . LEU A 1 215 ? 51.62807 -10.91199 29.88017 1.000 24.15866 231 LEU A O 1
ATOM 1636 N N . SER A 1 216 ? 51.77540 -10.76841 32.11540 1.000 24.45497 232 SER A N 1
ATOM 1637 C CA . SER A 1 216 ? 50.33988 -10.63985 32.29160 1.000 24.69036 232 SER A CA 1
ATOM 1638 C C . SER A 1 216 ? 49.98451 -9.18478 32.54764 1.000 23.60043 232 SER A C 1
ATOM 1639 O O . SER A 1 216 ? 50.82830 -8.36919 32.93885 1.000 22.85302 232 SER A O 1
ATOM 1642 N N . ALA A 1 217 ? 48.71023 -8.85605 32.31985 1.000 23.92618 233 ALA A N 1
ATOM 1643 C CA . ALA A 1 217 ? 48.26949 -7.49056 32.58319 1.000 27.29546 233 ALA A CA 1
ATOM 1644 C C . ALA A 1 217 ? 48.53207 -7.10656 34.03426 1.000 23.73917 233 ALA A C 1
ATOM 1645 O O . ALA A 1 217 ? 48.93549 -5.97419 34.32584 1.000 25.10200 233 ALA A O 1
ATOM 1647 N N . GLN A 1 218 ? 48.35019 -8.05342 34.95499 1.000 25.78470 234 GLN A N 1
ATOM 1648 C CA . GLN A 1 218 ? 48.54011 -7.75669 36.36957 1.000 29.30134 234 GLN A CA 1
ATOM 1649 C C . GLN A 1 218 ? 50.00728 -7.47622 36.68647 1.000 26.70567 234 GLN A C 1
ATOM 1650 O O . GLN A 1 218 ? 50.32219 -6.51882 37.40554 1.000 25.65818 234 GLN A O 1
ATOM 1652 N N . GLU A 1 219 ? 50.91827 -8.29108 36.14730 1.000 25.76624 235 GLU A N 1
ATOM 1653 C CA . GLU A 1 219 ? 52.34410 -8.03381 36.32971 1.000 30.17717 235 GLU A CA 1
ATOM 1654 C C . GLU A 1 219 ? 52.74240 -6.68601 35.74409 1.000 23.89835 235 GLU A C 1
ATOM 1655 O O . GLU A 1 219 ? 53.49781 -5.92901 36.36201 1.000 23.20154 235 GLU A O 1
ATOM 1661 N N . ALA A 1 220 ? 52.26118 -6.37168 34.54493 1.000 22.95762 236 ALA A N 1
ATOM 1662 C CA . ALA A 1 220 ? 52.55975 -5.05884 33.98627 1.000 21.04019 236 ALA A CA 1
ATOM 1663 C C . ALA A 1 220 ? 52.16674 -3.94548 34.95282 1.000 21.55897 236 ALA A C 1
ATOM 1664 O O . ALA A 1 220 ? 52.91029 -2.97376 35.13759 1.000 24.09677 236 ALA A O 1
ATOM 1666 N N . GLY A 1 221 ? 50.97347 -4.04047 35.53704 1.000 22.07324 237 GLY A N 1
ATOM 1667 C CA . GLY A 1 221 ? 50.56373 -3.05839 36.53316 1.000 31.93016 237 GLY A CA 1
ATOM 1668 C C . GLY A 1 221 ? 51.48000 -3.01794 37.74457 1.000 24.41312 237 GLY A C 1
ATOM 1669 O O . GLY A 1 221 ? 51.83567 -1.93797 38.23270 1.000 28.13395 237 GLY A O 1
ATOM 1670 N N . GLU A 1 222 ? 51.89666 -4.19143 38.23260 1.000 29.49857 238 GLU A N 1
ATOM 1671 C CA . GLU A 1 222 ? 52.85757 -4.23887 39.33393 1.000 29.23786 238 GLU A CA 1
ATOM 1672 C C . GLU A 1 222 ? 54.13357 -3.48141 38.98866 1.000 35.15444 238 GLU A C 1
ATOM 1673 O O . GLU A 1 222 ? 54.56897 -2.60128 39.73967 1.000 30.94286 238 GLU A O 1
ATOM 1675 N N . TYR A 1 223 ? 54.74277 -3.80050 37.84392 1.000 25.29700 239 TYR A N 1
ATOM 1676 C CA . TYR A 1 223 ? 56.04187 -3.23186 37.50133 1.000 27.72995 239 TYR A CA 1
ATOM 1677 C C . TYR A 1 223 ? 55.99190 -1.72425 37.27697 1.000 25.43668 239 TYR A C 1
ATOM 1678 O O . TYR A 1 223 ? 57.04254 -1.07568 37.30494 1.000 27.49144 239 TYR A O 1
ATOM 1687 N N . SER A 1 224 ? 54.80931 -1.15254 37.03132 1.000 27.56535 240 SER A N 1
ATOM 1688 C CA . SER A 1 224 ? 54.72441 0.28155 36.75555 1.000 26.85188 240 SER A CA 1
ATOM 1689 C C . SER A 1 224 ? 54.97889 1.14406 37.99396 1.000 42.49366 240 SER A C 1
ATOM 1690 O O . SER A 1 224 ? 54.97816 2.37366 37.87886 1.000 34.22803 240 SER A O 1
ATOM 1693 N N . ARG A 1 225 ? 55.18262 0.54044 39.16463 1.000 43.35196 241 ARG A N 1
ATOM 1694 C CA . ARG A 1 225 ? 55.45239 1.30457 40.37875 1.000 51.64388 241 ARG A CA 1
ATOM 1695 C C . ARG A 1 225 ? 56.80263 2.00483 40.26400 1.000 49.87121 241 ARG A C 1
ATOM 1696 O O . ARG A 1 225 ? 57.84556 1.35000 40.14639 1.000 58.62255 241 ARG A O 1
ATOM 1698 N N . LEU A 1 226 ? 56.77936 3.33525 40.30186 1.000 58.58373 242 LEU A N 1
ATOM 1699 C CA . LEU A 1 226 ? 57.98798 4.14658 40.18815 1.000 46.20840 242 LEU A CA 1
ATOM 1700 C C . LEU A 1 226 ? 58.56889 4.49311 41.55452 1.000 48.52648 242 LEU A C 1
ATOM 1701 O O . LEU A 1 226 ? 58.92564 5.64479 41.81005 1.000 51.80322 242 LEU A O 1
ATOM 1706 N N . GLY A 1 231 ? 48.27627 4.52228 38.66156 1.000 44.83946 247 GLY A N 1
ATOM 1707 C CA . GLY A 1 231 ? 49.27531 4.07939 37.70244 1.000 46.20053 247 GLY A CA 1
ATOM 1708 C C . GLY A 1 231 ? 49.10310 2.63309 37.26577 1.000 44.34347 247 GLY A C 1
ATOM 1709 O O . GLY A 1 231 ? 49.20353 2.31121 36.06561 1.000 38.06147 247 GLY A O 1
ATOM 1710 N N . ARG A 1 232 ? 48.83314 1.75704 38.24349 1.000 38.72758 248 ARG A N 1
ATOM 1711 C CA . ARG A 1 232 ? 48.62684 0.34450 37.93597 1.000 31.01433 248 ARG A CA 1
ATOM 1712 C C . ARG A 1 232 ? 47.42390 0.14966 37.02506 1.000 43.92759 248 ARG A C 1
ATOM 1713 O O . ARG A 1 232 ? 47.48049 -0.63141 36.06801 1.000 43.74359 248 ARG A O 1
ATOM 1715 N N . ASP A 1 233 ? 46.32555 0.85425 37.29881 1.000 30.15732 249 ASP A N 1
ATOM 1716 C CA . ASP A 1 233 ? 45.10201 0.60368 36.54731 1.000 30.50670 249 ASP A CA 1
ATOM 1717 C C . ASP A 1 233 ? 45.22879 1.08128 35.10606 1.000 35.15222 249 ASP A C 1
ATOM 1718 O O . ASP A 1 233 ? 44.72494 0.42756 34.18516 1.000 32.92297 249 ASP A O 1
ATOM 1723 N N . GLN A 1 234 ? 45.89068 2.22274 34.89449 1.000 33.59114 250 GLN A N 1
ATOM 1724 C CA . GLN A 1 234 ? 46.09672 2.71960 33.53975 1.000 31.90096 250 GLN A CA 1
ATOM 1725 C C . GLN A 1 234 ? 46.99636 1.77999 32.75061 1.000 31.59414 250 GLN A C 1
ATOM 1726 O O . GLN A 1 234 ? 46.79460 1.58271 31.54748 1.000 27.61310 250 GLN A O 1
ATOM 1728 N N . THR A 1 235 ? 47.98605 1.18002 33.41450 1.000 28.97378 251 THR A N 1
ATOM 1729 C CA . THR A 1 235 ? 48.88411 0.26659 32.71910 1.000 30.58482 251 THR A CA 1
ATOM 1730 C C . THR A 1 235 ? 48.18671 -1.03963 32.36316 1.000 29.02851 251 THR A C 1
ATOM 1731 O O . THR A 1 235 ? 48.42585 -1.60425 31.28932 1.000 26.94252 251 THR A O 1
ATOM 1735 N N . THR A 1 236 ? 47.33784 -1.55122 33.25650 1.000 23.54521 252 THR A N 1
ATOM 1736 C CA . THR A 1 236 ? 46.61519 -2.78039 32.95336 1.000 24.35875 252 THR A CA 1
ATOM 1737 C C . THR A 1 236 ? 45.58859 -2.56963 31.84316 1.000 31.01059 252 THR A C 1
ATOM 1738 O O . THR A 1 236 ? 45.46131 -3.40951 30.93987 1.000 25.22231 252 THR A O 1
ATOM 1742 N N . ASP A 1 237 ? 44.84479 -1.45943 31.88828 1.000 28.26653 253 ASP A N 1
ATOM 1743 C CA . ASP A 1 237 ? 43.89999 -1.18322 30.81323 1.000 28.84824 253 ASP A CA 1
ATOM 1744 C C . ASP A 1 237 ? 44.62144 -1.06704 29.48269 1.000 26.04098 253 ASP A C 1
ATOM 1745 O O . ASP A 1 237 ? 44.12546 -1.54335 28.45451 1.000 24.28331 253 ASP A O 1
ATOM 1750 N N . PHE A 1 238 ? 45.79641 -0.43031 29.48514 1.000 22.55183 254 PHE A N 1
ATOM 1751 C CA . PHE A 1 238 ? 46.57916 -0.30264 28.25866 1.000 25.54061 254 PHE A CA 1
ATOM 1752 C C . PHE A 1 238 ? 47.00323 -1.67051 27.75056 1.000 17.92672 254 PHE A C 1
ATOM 1753 O O . PHE A 1 238 ? 46.90096 -1.96161 26.55398 1.000 18.98358 254 PHE A O 1
ATOM 1761 N N . PHE A 1 239 ? 47.46753 -2.53581 28.65059 1.000 20.29915 255 PHE A N 1
ATOM 1762 C CA . PHE A 1 239 ? 47.81872 -3.89420 28.25689 1.000 26.96857 255 PHE A CA 1
ATOM 1763 C C . PHE A 1 239 ? 46.65761 -4.56137 27.52381 1.000 28.07669 255 PHE A C 1
ATOM 1764 O O . PHE A 1 239 ? 46.82503 -5.10053 26.42225 1.000 23.47276 255 PHE A O 1
ATOM 1772 N N . HIS A 1 240 ? 45.46960 -4.54560 28.13375 1.000 26.57173 256 HIS A N 1
ATOM 1773 C CA . HIS A 1 240 ? 44.32416 -5.20200 27.51162 1.000 26.06172 256 HIS A CA 1
ATOM 1774 C C . HIS A 1 240 ? 43.97551 -4.54820 26.18580 1.000 27.39410 256 HIS A C 1
ATOM 1775 O O . HIS A 1 240 ? 43.70458 -5.23875 25.19867 1.000 29.15676 256 HIS A O 1
ATOM 1782 N N . ALA A 1 241 ? 43.98797 -3.21378 26.14341 1.000 22.00482 257 ALA A N 1
ATOM 1783 C CA . ALA A 1 241 ? 43.58566 -2.50725 24.92756 1.000 28.30680 257 ALA A CA 1
ATOM 1784 C C . ALA A 1 241 ? 44.48997 -2.87329 23.76031 1.000 28.01644 257 ALA A C 1
ATOM 1785 O O . ALA A 1 241 ? 44.01902 -3.14837 22.64828 1.000 26.96397 257 ALA A O 1
ATOM 1787 N N . VAL A 1 242 ? 45.80200 -2.89223 23.99819 1.000 21.83198 258 VAL A N 1
ATOM 1788 C CA . VAL A 1 242 ? 46.74055 -3.12284 22.91172 1.000 20.14245 258 VAL A CA 1
ATOM 1789 C C . VAL A 1 242 ? 46.85132 -4.60953 22.61738 1.000 24.95233 258 VAL A C 1
ATOM 1790 O O . VAL A 1 242 ? 46.94181 -5.02027 21.45324 1.000 25.80840 258 VAL A O 1
ATOM 1794 N N . ALA A 1 243 ? 46.84745 -5.43724 23.67069 1.000 24.52608 259 ALA A N 1
ATOM 1795 C CA . ALA A 1 243 ? 46.94031 -6.88010 23.48782 1.000 30.28377 259 ALA A CA 1
ATOM 1796 C C . ALA A 1 243 ? 45.67040 -7.46289 22.89128 1.000 36.96143 259 ALA A C 1
ATOM 1797 O O . ALA A 1 243 ? 45.72120 -8.54643 22.29833 1.000 29.88821 259 ALA A O 1
ATOM 1799 N N . GLY A 1 244 ? 44.54400 -6.76621 23.01464 1.000 29.71869 260 GLY A N 1
ATOM 1800 C CA . GLY A 1 244 ? 43.29737 -7.29484 22.49358 1.000 39.99806 260 GLY A CA 1
ATOM 1801 C C . GLY A 1 244 ? 42.68662 -8.37100 23.35880 1.000 34.77407 260 GLY A C 1
ATOM 1802 O O . GLY A 1 244 ? 41.92137 -9.20571 22.85904 1.000 42.92418 260 GLY A O 1
ATOM 1803 N N . THR A 1 245 ? 43.02057 -8.39511 24.63601 1.000 30.08376 261 THR A N 1
ATOM 1804 C CA . THR A 1 245 ? 42.48933 -9.39970 25.54455 1.000 41.42085 261 THR A CA 1
ATOM 1805 C C . THR A 1 245 ? 41.33099 -8.78971 26.31975 1.000 43.19411 261 THR A C 1
ATOM 1806 O O . THR A 1 245 ? 41.30368 -7.57888 26.54814 1.000 36.92876 261 THR A O 1
ATOM 1810 N N . PRO A 1 253 ? 43.88185 -14.84144 25.47111 1.000 47.69660 269 PRO A N 1
ATOM 1811 C CA . PRO A 1 253 ? 44.83923 -15.46001 26.39590 1.000 58.38295 269 PRO A CA 1
ATOM 1812 C C . PRO A 1 253 ? 45.13286 -14.57079 27.61188 1.000 59.78500 269 PRO A C 1
ATOM 1813 O O . PRO A 1 253 ? 44.49330 -13.53322 27.80287 1.000 52.11204 269 PRO A O 1
ATOM 1817 N N . SER A 1 254 ? 46.09602 -14.98382 28.43663 1.000 54.38670 270 SER A N 1
ATOM 1818 C CA . SER A 1 254 ? 46.37194 -14.30434 29.69410 1.000 40.48943 270 SER A CA 1
ATOM 1819 C C . SER A 1 254 ? 47.73868 -13.63008 29.73498 1.000 36.18356 270 SER A C 1
ATOM 1820 O O . SER A 1 254 ? 47.96049 -12.78343 30.60575 1.000 38.16869 270 SER A O 1
ATOM 1823 N N . THR A 1 255 ? 48.64860 -13.97195 28.82193 1.000 33.61019 271 THR A N 1
ATOM 1824 C CA . THR A 1 255 ? 49.99867 -13.42318 28.83796 1.000 28.84565 271 THR A CA 1
ATOM 1825 C C . THR A 1 255 ? 50.43668 -13.06255 27.42552 1.000 31.10331 271 THR A C 1
ATOM 1826 O O . THR A 1 255 ? 49.94471 -13.60862 26.43412 1.000 32.72019 271 THR A O 1
ATOM 1830 N N . ARG A 1 256 ? 51.36320 -12.10917 27.34657 1.000 25.57747 272 ARG A N 1
ATOM 1831 C CA . ARG A 1 256 ? 51.85828 -11.63379 26.06514 1.000 24.59807 272 ARG A CA 1
ATOM 1832 C C . ARG A 1 256 ? 53.33305 -11.28587 26.20000 1.000 22.79750 272 ARG A C 1
ATOM 1833 O O . ARG A 1 256 ? 53.82654 -10.99045 27.29218 1.000 23.13521 272 ARG A O 1
ATOM 1841 N N . ARG A 1 257 ? 54.03431 -11.31332 25.07217 1.000 19.66093 273 ARG A N 1
ATOM 1842 C CA . ARG A 1 257 ? 55.40662 -10.81788 25.04285 1.000 22.33096 273 ARG A CA 1
ATOM 1843 C C . ARG A 1 257 ? 55.37605 -9.29356 25.07028 1.000 20.49011 273 ARG A C 1
ATOM 1844 O O . ARG A 1 257 ? 54.58496 -8.66986 24.35706 1.000 19.15020 273 ARG A O 1
ATOM 1852 N N . ALA A 1 258 ? 56.20461 -8.68795 25.92581 1.000 20.56544 274 ALA A N 1
ATOM 1853 C CA . ALA A 1 258 ? 56.25807 -7.23034 26.02697 1.000 16.70030 274 ALA A CA 1
ATOM 1854 C C . ALA A 1 258 ? 57.60205 -6.81508 26.61356 1.000 17.44531 274 ALA A C 1
ATOM 1855 O O . ALA A 1 258 ? 58.36239 -7.64008 27.11710 1.000 17.84979 274 ALA A O 1
ATOM 1857 N N . LEU A 1 259 ? 57.89688 -5.52571 26.55624 1.000 14.00319 275 LEU A N 1
ATOM 1858 C CA . LEU A 1 259 ? 59.13091 -5.03836 27.16109 1.000 16.38523 275 LEU A CA 1
ATOM 1859 C C . LEU A 1 259 ? 58.75914 -3.93781 28.12359 1.000 17.03597 275 LEU A C 1
ATOM 1860 O O . LEU A 1 259 ? 57.82610 -3.17497 27.85661 1.000 21.12786 275 LEU A O 1
ATOM 1865 N N . THR A 1 260 ? 59.45448 -3.87255 29.25200 1.000 15.44136 276 THR A N 1
ATOM 1866 C CA . THR A 1 260 ? 59.35775 -2.71610 30.13213 1.000 15.03953 276 THR A CA 1
ATOM 1867 C C . THR A 1 260 ? 60.67949 -1.96900 30.06500 1.000 19.41792 276 THR A C 1
ATOM 1868 O O . THR A 1 260 ? 61.73368 -2.57867 29.87294 1.000 16.01403 276 THR A O 1
ATOM 1872 N N . CYS A 1 261 ? 60.60288 -0.64846 30.17746 1.000 16.63931 277 CYS A N 1
ATOM 1873 C CA . CYS A 1 261 ? 61.74558 0.24013 30.22261 1.000 16.45884 277 CYS A CA 1
ATOM 1874 C C . CYS A 1 261 ? 61.67648 0.95657 31.56660 1.000 17.63995 277 CYS A C 1
ATOM 1875 O O . CYS A 1 261 ? 60.59162 1.33877 32.01723 1.000 16.58173 277 CYS A O 1
ATOM 1878 N N . HIS A 1 262 ? 62.83097 1.12285 32.20721 1.000 13.58279 278 HIS A N 1
ATOM 1879 C CA . HIS A 1 262 ? 62.93857 1.66625 33.55766 1.000 13.96799 278 HIS A CA 1
ATOM 1880 C C . HIS A 1 262 ? 63.99784 2.74318 33.47583 1.000 14.56212 278 HIS A C 1
ATOM 1881 O O . HIS A 1 262 ? 65.16196 2.44191 33.19633 1.000 16.70813 278 HIS A O 1
ATOM 1888 N N . SER A 1 263 ? 63.58115 3.99719 33.67347 1.000 16.13664 279 SER A N 1
ATOM 1889 C CA . SER A 1 263 ? 64.42040 5.17282 33.46355 1.000 15.91207 279 SER A CA 1
ATOM 1890 C C . SER A 1 263 ? 64.90348 5.69030 34.81399 1.000 16.94798 279 SER A C 1
ATOM 1891 O O . SER A 1 263 ? 64.08580 5.90182 35.71732 1.000 18.89563 279 SER A O 1
ATOM 1894 N N . PHE A 1 264 ? 66.22285 5.86739 34.95146 1.000 13.92323 280 PHE A N 1
ATOM 1895 C CA . PHE A 1 264 ? 66.87875 6.29528 36.19253 1.000 16.79236 280 PHE A CA 1
ATOM 1896 C C . PHE A 1 264 ? 67.52721 7.64487 35.90212 1.000 16.06262 280 PHE A C 1
ATOM 1897 O O . PHE A 1 264 ? 68.48555 7.71949 35.12589 1.000 17.29891 280 PHE A O 1
ATOM 1905 N N . THR A 1 265 ? 66.97858 8.71266 36.48432 1.000 17.67869 281 THR A N 1
ATOM 1906 C CA . THR A 1 265 ? 67.44004 10.07326 36.20199 1.000 14.57396 281 THR A CA 1
ATOM 1907 C C . THR A 1 265 ? 68.21349 10.68904 37.35816 1.000 16.88554 281 THR A C 1
ATOM 1908 O O . THR A 1 265 ? 68.73444 11.80290 37.21459 1.000 18.36248 281 THR A O 1
ATOM 1912 N N . ASP A 1 266 ? 68.34007 9.97142 38.47075 1.000 17.84712 282 ASP A N 1
ATOM 1913 C CA . ASP A 1 266 ? 69.20505 10.36441 39.57608 1.000 14.73933 282 ASP A CA 1
ATOM 1914 C C . ASP A 1 266 ? 69.90263 9.13603 40.14887 1.000 17.87260 282 ASP A C 1
ATOM 1915 O O . ASP A 1 266 ? 69.38330 8.01576 40.07224 1.000 17.78187 282 ASP A O 1
ATOM 1920 N N . THR A 1 267 ? 71.08609 9.34493 40.72495 1.000 17.81720 283 THR A N 1
ATOM 1921 C CA . THR A 1 267 ? 71.89107 8.24159 41.24847 1.000 14.84262 283 THR A CA 1
ATOM 1922 C C . THR A 1 267 ? 71.63249 7.97690 42.73434 1.000 15.28055 283 THR A C 1
ATOM 1923 O O . THR A 1 267 ? 72.18091 7.02124 43.29319 1.000 21.84281 283 THR A O 1
ATOM 1927 N N . VAL A 1 268 ? 70.77932 8.77227 43.37457 1.000 18.50758 284 VAL A N 1
ATOM 1928 C CA . VAL A 1 268 ? 70.67557 8.76379 44.83057 1.000 14.60926 284 VAL A CA 1
ATOM 1929 C C . VAL A 1 268 ? 69.72400 7.67283 45.31886 1.000 16.31287 284 VAL A C 1
ATOM 1930 O O . VAL A 1 268 ? 70.04453 6.91500 46.24573 1.000 17.01844 284 VAL A O 1
ATOM 1934 N N . THR A 1 269 ? 68.52287 7.59712 44.74541 1.000 17.71365 285 THR A N 1
ATOM 1935 C CA . THR A 1 269 ? 67.48049 6.82790 45.41531 1.000 17.26359 285 THR A CA 1
ATOM 1936 C C . THR A 1 269 ? 67.49662 5.36850 45.01356 1.000 21.08971 285 THR A C 1
ATOM 1937 O O . THR A 1 269 ? 67.05568 4.51454 45.79189 1.000 17.90552 285 THR A O 1
ATOM 1941 N N . GLY A 1 270 ? 68.00988 5.06907 43.82805 1.000 19.31944 286 GLY A N 1
ATOM 1942 C CA . GLY A 1 270 ? 67.82372 3.76383 43.22002 1.000 20.47040 286 GLY A CA 1
ATOM 1943 C C . GLY A 1 270 ? 66.43057 3.49527 42.69338 1.000 19.25770 286 GLY A C 1
ATOM 1944 O O . GLY A 1 270 ? 66.16178 2.37969 42.22626 1.000 25.84944 286 GLY A O 1
ATOM 1945 N N . ARG A 1 271 ? 65.52205 4.45023 42.78901 1.000 17.71713 287 ARG A N 1
ATOM 1946 C CA . ARG A 1 271 ? 64.17628 4.35206 42.24431 1.000 19.11165 287 ARG A CA 1
ATOM 1947 C C . ARG A 1 271 ? 64.14561 4.92057 40.83015 1.000 21.60875 287 ARG A C 1
ATOM 1948 O O . ARG A 1 271 ? 64.76947 5.95792 40.56210 1.000 18.74158 287 ARG A O 1
ATOM 1956 N N . PRO A 1 272 ? 63.43294 4.26670 39.91073 1.000 17.95726 288 PRO A N 1
ATOM 1957 C CA . PRO A 1 272 ? 63.27913 4.84811 38.57448 1.000 19.87037 288 PRO A CA 1
ATOM 1958 C C . PRO A 1 272 ? 62.32891 6.03381 38.63919 1.000 20.00880 288 PRO A C 1
ATOM 1959 O O . PRO A 1 272 ? 61.44922 6.09849 39.49979 1.000 20.33478 288 PRO A O 1
ATOM 1963 N N . SER A 1 273 ? 62.56820 7.00994 37.76465 1.000 16.71270 289 SER A N 1
ATOM 1964 C CA . SER A 1 273 ? 61.66182 8.13460 37.58956 1.000 18.84130 289 SER A CA 1
ATOM 1965 C C . SER A 1 273 ? 60.72320 7.93722 36.40922 1.000 24.39646 289 SER A C 1
ATOM 1966 O O . SER A 1 273 ? 59.80073 8.73955 36.22453 1.000 22.13607 289 SER A O 1
ATOM 1969 N N . GLY A 1 274 ? 60.95035 6.90478 35.60724 1.000 22.43904 290 GLY A N 1
ATOM 1970 C CA . GLY A 1 274 ? 60.10327 6.62036 34.46635 1.000 22.02111 290 GLY A CA 1
ATOM 1971 C C . GLY A 1 274 ? 59.93624 5.12504 34.27899 1.000 21.71753 290 GLY A C 1
ATOM 1972 O O . GLY A 1 274 ? 60.79971 4.32401 34.65345 1.000 17.86067 290 GLY A O 1
ATOM 1973 N N . PHE A 1 275 ? 58.80196 4.76350 33.68045 1.000 21.07057 291 PHE A N 1
ATOM 1974 C CA . PHE A 1 275 ? 58.43088 3.38529 33.38293 1.000 21.15002 291 PHE A CA 1
ATOM 1975 C C . PHE A 1 275 ? 57.67287 3.38789 32.06779 1.000 23.13595 291 PHE A C 1
ATOM 1976 O O . PHE A 1 275 ? 56.74233 4.17464 31.90115 1.000 20.15486 291 PHE A O 1
ATOM 1984 N N . THR A 1 276 ? 58.03710 2.49658 31.15103 1.000 18.07681 292 THR A N 1
ATOM 1985 C CA . THR A 1 276 ? 57.32817 2.36804 29.8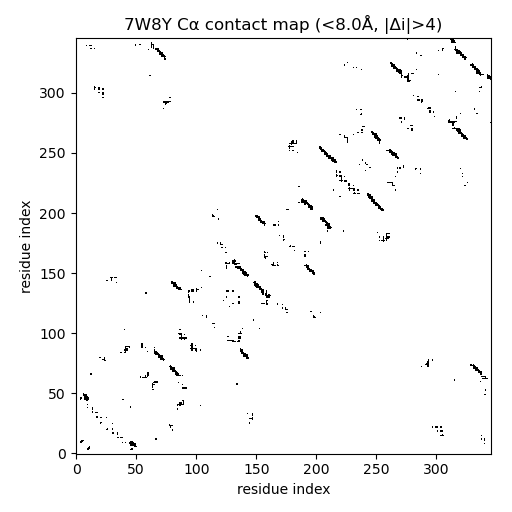8566 1.000 15.34608 292 THR A CA 1
ATOM 1986 C C . THR A 1 276 ? 57.00116 0.90432 29.67435 1.000 17.79935 292 THR A C 1
ATOM 1987 O O . THR A 1 276 ? 57.85567 0.03700 29.89016 1.000 18.41061 292 THR A O 1
ATOM 1991 N N . LEU A 1 277 ? 55.76833 0.63318 29.28450 1.000 13.67880 293 LEU A N 1
ATOM 1992 C CA . LEU A 1 277 ? 55.34952 -0.68035 28.79866 1.000 14.64606 293 LEU A CA 1
ATOM 1993 C C . LEU A 1 277 ? 55.30216 -0.63773 27.27550 1.000 15.01940 293 LEU A C 1
ATOM 1994 O O . LEU A 1 277 ? 54.46151 0.06142 26.69432 1.000 17.47237 293 LEU A O 1
ATOM 1999 N N . HIS A 1 278 ? 56.14041 -1.43574 26.62917 1.000 17.07295 294 HIS A N 1
ATOM 2000 C CA . HIS A 1 278 ? 56.18274 -1.51786 25.17409 1.000 13.61867 294 HIS A CA 1
ATOM 2001 C C . HIS A 1 278 ? 55.47798 -2.79128 24.70686 1.000 14.24646 294 HIS A C 1
ATOM 2002 O O . HIS A 1 278 ? 55.95289 -3.89941 24.98522 1.000 19.18331 294 HIS A O 1
ATOM 2009 N N . MET A 1 279 ? 54.37781 -2.63568 23.96063 1.000 17.26719 295 MET A N 1
ATOM 2010 C CA . MET A 1 279 ? 53.58103 -3.76345 23.48138 1.000 17.68470 295 MET A CA 1
ATOM 2011 C C . MET A 1 279 ? 53.80377 -3.94239 21.98751 1.000 13.84998 295 MET A C 1
ATOM 2012 O O . MET A 1 279 ? 53.49666 -3.02595 21.20863 1.000 17.01447 295 MET A O 1
ATOM 2017 N N . PRO A 1 280 ? 54.34065 -5.08437 21.54713 1.000 18.93694 296 PRO A N 1
ATOM 2018 C CA . PRO A 1 280 ? 54.57564 -5.33085 20.11264 1.000 16.29945 296 PRO A CA 1
ATOM 2019 C C . PRO A 1 280 ? 53.26546 -5.71635 19.42914 1.000 19.92365 296 PRO A C 1
ATOM 2020 O O . PRO A 1 280 ? 52.97559 -6.88091 19.13975 1.000 20.91704 296 PRO A O 1
ATOM 2024 N N . VAL A 1 281 ? 52.44576 -4.70098 19.15524 1.000 20.02230 297 VAL A N 1
ATOM 2025 C CA . VAL A 1 281 ? 51.09868 -4.94332 18.62870 1.000 19.89943 297 VAL A CA 1
ATOM 2026 C C . VAL A 1 281 ? 51.16688 -5.73880 17.33333 1.000 18.17308 297 VAL A C 1
ATOM 2027 O O . VAL A 1 281 ? 50.28591 -6.56024 17.05748 1.000 22.78794 297 VAL A O 1
ATOM 2031 N N . ARG A 1 282 ? 52.23614 -5.55447 16.54912 1.000 20.99139 298 ARG A N 1
ATOM 2032 C CA . ARG A 1 282 ? 52.37075 -6.30249 15.30360 1.000 23.79821 298 ARG A CA 1
ATOM 2033 C C . ARG A 1 282 ? 52.32112 -7.80590 15.51722 1.000 28.59746 298 ARG A C 1
ATOM 2034 O O . ARG A 1 282 ? 51.99979 -8.54190 14.57828 1.000 30.03824 298 ARG A O 1
ATOM 2042 N N . SER A 1 283 ? 52.63203 -8.28054 16.72075 1.000 23.27793 299 SER A N 1
ATOM 2043 C CA . SER A 1 283 ? 52.57034 -9.70408 17.01801 1.000 26.20298 299 SER A CA 1
ATOM 2044 C C . SER A 1 283 ? 51.19540 -10.16421 17.46694 1.000 33.66673 299 SER A C 1
ATOM 2045 O O . SER A 1 283 ? 50.98803 -11.37848 17.61365 1.000 34.94591 299 SER A O 1
ATOM 2048 N N . TYR A 1 284 ? 50.26191 -9.23807 17.70182 1.000 27.07813 300 TYR A N 1
ATOM 2049 C CA . TYR A 1 284 ? 48.96489 -9.57347 18.27919 1.000 28.19469 300 TYR A CA 1
ATOM 2050 C C . TYR A 1 284 ? 47.82104 -9.55591 17.27404 1.000 33.21677 300 TYR A C 1
ATOM 2051 O O . TYR A 1 284 ? 46.73991 -10.05635 17.59883 1.000 40.48854 300 TYR A O 1
ATOM 2060 N N . VAL A 1 285 ? 48.01156 -8.98989 16.08068 1.000 31.10078 301 VAL A N 1
ATOM 2061 C CA . VAL A 1 285 ? 46.90738 -8.71513 15.17002 1.000 27.21784 301 VAL A CA 1
ATOM 2062 C C . VAL A 1 285 ? 47.17916 -9.35618 13.81460 1.000 22.98584 301 VAL A C 1
ATOM 2063 O O . VAL A 1 285 ? 48.28885 -9.80906 13.52244 1.000 26.45323 301 VAL A O 1
ATOM 2067 N N . GLU A 1 286 ? 46.13489 -9.39244 12.98443 1.000 30.12328 302 GLU A N 1
ATOM 2068 C CA . GLU A 1 286 ? 46.25257 -9.99936 11.66087 1.000 32.38679 302 GLU A CA 1
ATOM 2069 C C . GLU A 1 286 ? 46.90128 -9.05140 10.65618 1.000 25.47770 302 GLU A C 1
ATOM 2070 O O . GLU A 1 286 ? 47.68225 -9.48955 9.80401 1.000 30.79733 302 GLU A O 1
ATOM 2072 N N . HIS A 1 287 ? 46.60953 -7.75747 10.74607 1.000 22.72707 303 HIS A N 1
ATOM 2073 C CA . HIS A 1 287 ? 47.15583 -6.79038 9.80862 1.000 23.63479 303 HIS A CA 1
ATOM 2074 C C . HIS A 1 287 ? 47.18814 -5.42071 10.46904 1.000 27.05780 303 HIS A C 1
ATOM 2075 O O . HIS A 1 287 ? 46.69794 -5.23084 11.58481 1.000 26.71295 303 HIS A O 1
ATOM 2082 N N . ASP A 1 288 ? 47.77214 -4.46006 9.75439 1.000 25.21310 304 ASP A N 1
ATOM 2083 C CA . ASP A 1 288 ? 47.98166 -3.13235 10.31301 1.000 24.47974 304 ASP A CA 1
ATOM 2084 C C . ASP A 1 288 ? 46.70321 -2.32445 10.44919 1.000 28.27563 304 ASP A C 1
ATOM 2085 O O . ASP A 1 288 ? 46.69171 -1.34522 11.20104 1.000 25.88425 304 ASP A O 1
ATOM 2090 N N . GLY A 1 289 ? 45.64941 -2.66880 9.70755 1.000 29.91633 305 GLY A N 1
ATOM 2091 C CA . GLY A 1 289 ? 44.35117 -2.07764 9.99054 1.000 22.87506 305 GLY A CA 1
ATOM 2092 C C . GLY A 1 289 ? 43.93900 -2.27355 11.43597 1.000 26.34360 305 GLY A C 1
ATOM 2093 O O . GLY A 1 289 ? 43.48779 -1.33413 12.09895 1.000 29.33931 305 GLY A O 1
ATOM 2094 N N . ARG A 1 290 ? 44.10557 -3.49489 11.94927 1.000 24.57710 306 ARG A N 1
ATOM 2095 C CA . ARG A 1 290 ? 43.77551 -3.77194 13.33992 1.000 27.39030 306 ARG A CA 1
ATOM 2096 C C . ARG A 1 290 ? 44.74307 -3.06984 14.27578 1.000 29.49451 306 ARG A C 1
ATOM 2097 O O . ARG A 1 290 ? 44.34046 -2.57283 15.33296 1.000 26.52093 306 ARG A O 1
ATOM 2105 N N . ALA A 1 291 ? 46.02883 -3.02918 13.91545 1.000 22.70119 307 ALA A N 1
ATOM 2106 C CA . ALA A 1 291 ? 46.99934 -2.41556 14.80811 1.000 20.73416 307 ALA A CA 1
ATOM 2107 C C . ALA A 1 291 ? 46.74368 -0.92868 14.91303 1.000 21.02279 307 ALA A C 1
ATOM 2108 O O . ALA A 1 291 ? 46.78971 -0.35478 16.00851 1.000 22.28180 307 ALA A O 1
ATOM 2110 N N . ARG A 1 292 ? 46.42165 -0.29869 13.78238 1.000 21.29044 308 ARG A N 1
ATOM 2111 C CA . ARG A 1 292 ? 46.10501 1.12204 13.78527 1.000 17.88375 308 ARG A CA 1
ATOM 2112 C C . ARG A 1 292 ? 44.84894 1.39987 14.59749 1.000 24.72011 308 ARG A C 1
ATOM 2113 O O . ARG A 1 292 ? 44.79411 2.37942 15.35055 1.000 19.44877 308 ARG A O 1
ATOM 2121 N N . ASP A 1 293 ? 43.83447 0.54097 14.46769 1.000 27.41043 309 ASP A N 1
ATOM 2122 C CA . ASP A 1 293 ? 42.61257 0.68061 15.26251 1.000 25.57034 309 ASP A CA 1
ATOM 2123 C C . ASP A 1 293 ? 42.92301 0.73511 16.75466 1.000 25.05556 309 ASP A C 1
ATOM 2124 O O . ASP A 1 293 ? 42.45055 1.62641 17.47097 1.000 26.65911 309 ASP A O 1
ATOM 2129 N N . ARG A 1 294 ? 43.73336 -0.20870 17.23745 1.000 20.47988 310 ARG A N 1
ATOM 2130 C CA . ARG A 1 294 ? 44.01403 -0.26943 18.66347 1.000 21.76495 310 ARG A CA 1
ATOM 2131 C C . ARG A 1 294 ? 44.83156 0.92693 19.12085 1.000 24.64033 310 ARG A C 1
ATOM 2132 O O . ARG A 1 294 ? 44.57961 1.46706 20.19970 1.000 23.46675 310 ARG A O 1
ATOM 2140 N N . ALA A 1 295 ? 45.81341 1.36138 18.31843 1.000 19.47468 311 ALA A N 1
ATOM 2141 C CA . ALA A 1 295 ? 46.57540 2.55303 18.68631 1.000 23.87929 311 ALA A CA 1
ATOM 2142 C C . ALA A 1 295 ? 45.69634 3.79234 18.67715 1.000 21.80256 311 ALA A C 1
ATOM 2143 O O . ALA A 1 295 ? 45.80247 4.65008 19.56944 1.000 21.65673 311 ALA A O 1
ATOM 2145 N N . ALA A 1 296 ? 44.83654 3.92095 17.66389 1.000 24.00164 312 ALA A N 1
ATOM 2146 C CA . ALA A 1 296 ? 43.93023 5.06009 17.59844 1.000 23.70593 312 ALA A CA 1
ATOM 2147 C C . ALA A 1 296 ? 43.00178 5.09779 18.80515 1.000 22.03278 312 ALA A C 1
ATOM 2148 O O . ALA A 1 296 ? 42.77794 6.16541 19.38832 1.000 26.29202 312 ALA A O 1
ATOM 2150 N N . ASP A 1 297 ? 42.44658 3.94813 19.19259 1.000 20.64941 313 ASP A N 1
ATOM 2151 C CA . ASP A 1 297 ? 41.57046 3.92919 20.36466 1.000 27.51314 313 ASP A CA 1
ATOM 2152 C C . ASP A 1 297 ? 42.31346 4.38039 21.61884 1.000 31.82204 313 ASP A C 1
ATOM 2153 O O . ASP A 1 297 ? 41.78025 5.15843 22.41724 1.000 22.62859 313 ASP A O 1
ATOM 2158 N N . VAL A 1 298 ? 43.54895 3.90788 21.81547 1.000 25.64273 314 VAL A N 1
ATOM 2159 C CA . VAL A 1 298 ? 44.30243 4.31321 23.00073 1.000 22.79641 314 VAL A CA 1
ATOM 2160 C C . VAL A 1 298 ? 44.55399 5.81649 22.99472 1.000 22.16252 314 VAL A C 1
ATOM 2161 O O . VAL A 1 298 ? 44.38290 6.50209 24.01402 1.000 28.49278 314 VAL A O 1
ATOM 2165 N N . LEU A 1 299 ? 45.00153 6.35092 21.85296 1.000 20.38291 315 LEU A N 1
ATOM 2166 C CA . LEU A 1 299 ? 45.25193 7.78578 21.76584 1.000 21.34518 315 LEU A CA 1
ATOM 2167 C C . LEU A 1 299 ? 43.97828 8.56548 22.04675 1.000 24.41090 315 LEU A C 1
ATOM 2168 O O . LEU A 1 299 ? 43.97970 9.51606 22.83277 1.000 23.97906 315 LEU A O 1
ATOM 2173 N N . ARG A 1 300 ? 42.87823 8.16073 21.41369 1.000 22.83728 316 ARG A N 1
ATOM 2174 C CA . ARG A 1 300 ? 41.60681 8.84596 21.61947 1.000 35.41172 316 ARG A CA 1
ATOM 2175 C C . ARG A 1 300 ? 41.22200 8.86904 23.09748 1.000 32.92520 316 ARG A C 1
ATOM 2176 O O . ARG A 1 300 ? 40.89325 9.92492 23.64730 1.000 28.27551 316 ARG A O 1
ATOM 2184 N N . ARG A 1 301 ? 41.27654 7.71009 23.76417 1.000 29.34061 317 ARG A N 1
ATOM 2185 C CA . ARG A 1 301 ? 40.89622 7.62980 25.17371 1.000 24.92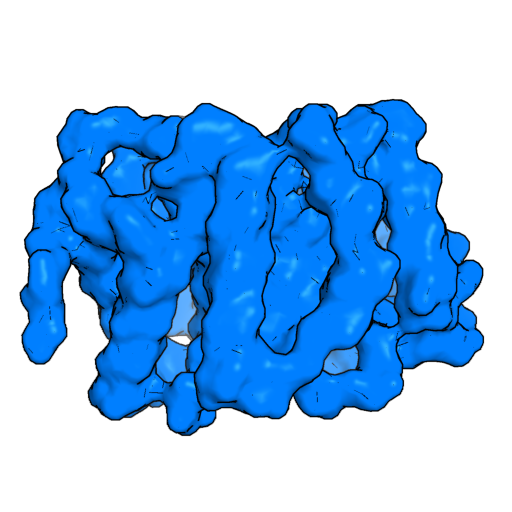533 317 ARG A CA 1
ATOM 2186 C C . ARG A 1 301 ? 41.74853 8.53385 26.05666 1.000 31.18320 317 ARG A C 1
ATOM 2187 O O . ARG A 1 301 ? 41.27865 9.00507 27.09952 1.000 38.61901 317 ARG A O 1
ATOM 2189 N N . TYR A 1 302 ? 42.99877 8.78056 25.67408 1.000 28.95597 318 TYR A N 1
ATOM 2190 C CA . TYR A 1 302 ? 43.87985 9.65398 26.43446 1.000 24.62109 318 TYR A CA 1
ATOM 2191 C C . TYR A 1 302 ? 43.77509 11.11056 26.01431 1.000 27.79903 318 TYR A C 1
ATOM 2192 O O . TYR A 1 302 ? 44.51411 11.95222 26.53760 1.000 35.23473 318 TYR A O 1
ATOM 2201 N N . GLY A 1 303 ? 42.88627 11.43560 25.08627 1.000 31.53758 319 GLY A N 1
ATOM 2202 C CA . GLY A 1 303 ? 42.80198 12.80233 24.61915 1.000 32.97767 319 GLY A CA 1
ATOM 2203 C C . GLY A 1 303 ? 43.94904 13.22327 23.73019 1.000 33.03603 319 GLY A C 1
ATOM 2204 O O . GLY A 1 303 ? 44.29476 14.40848 23.70010 1.000 27.71923 319 GLY A O 1
ATOM 2205 N N . MET A 1 304 ? 44.54158 12.28678 22.99043 1.000 28.50277 320 MET A N 1
ATOM 2206 C CA . MET A 1 304 ? 45.70481 12.56021 22.16201 1.000 24.52782 320 MET A CA 1
ATOM 2207 C C . MET A 1 304 ? 45.31424 12.70421 20.69130 1.000 33.52379 320 MET A C 1
ATOM 2208 O O . MET A 1 304 ? 44.19384 12.40760 20.28476 1.000 26.59364 320 MET A O 1
ATOM 2213 N N . ASP A 1 305 ? 46.28107 13.15192 19.88847 1.000 35.71250 321 ASP A N 1
ATOM 2214 C CA . ASP A 1 305 ? 46.05757 13.55487 18.49834 1.000 32.72198 321 ASP A CA 1
ATOM 2215 C C . ASP A 1 305 ? 45.97557 12.31651 17.60624 1.000 30.74037 321 ASP A C 1
ATOM 2216 O O . ASP A 1 305 ? 46.89307 11.98233 16.85079 1.000 33.62301 321 ASP A O 1
ATOM 2221 N N . ASN A 1 306 ? 44.83263 11.62776 17.66906 1.000 24.58959 322 ASN A N 1
ATOM 2222 C CA . ASN A 1 306 ? 44.72411 10.40115 16.88995 1.000 27.10458 322 ASN A CA 1
ATOM 2223 C C . ASN A 1 306 ? 44.66434 10.65697 15.38987 1.000 26.86083 322 ASN A C 1
ATOM 2224 O O . ASN A 1 306 ? 45.01728 9.76663 14.61544 1.000 28.23438 322 ASN A O 1
ATOM 2229 N N . ASP A 1 307 ? 44.24811 11.84493 14.95298 1.000 27.25158 323 ASP A N 1
ATOM 2230 C CA . ASP A 1 307 ? 44.31350 12.13832 13.52562 1.000 31.73559 323 ASP A CA 1
ATOM 2231 C C . ASP A 1 307 ? 45.75665 12.14086 13.03965 1.000 31.50189 323 ASP A C 1
ATOM 2232 O O . ASP A 1 307 ? 46.04891 11.70302 11.92145 1.000 30.12529 323 ASP A O 1
ATOM 2237 N N . ALA A 1 308 ? 46.67524 12.63841 13.86787 1.000 29.05363 324 ALA A N 1
ATOM 2238 C CA . ALA A 1 308 ? 48.07064 12.70180 13.44868 1.000 32.08260 324 ALA A CA 1
ATOM 2239 C C . ALA A 1 308 ? 48.63754 11.31018 13.20346 1.000 27.94444 324 ALA A C 1
ATOM 2240 O O . ALA A 1 308 ? 49.51523 11.13747 12.34763 1.000 26.74703 324 ALA A O 1
ATOM 2242 N N . LEU A 1 309 ? 48.15384 10.31077 13.94677 1.000 24.59526 325 LEU A N 1
ATOM 2243 C CA . LEU A 1 309 ? 48.59998 8.94218 13.72788 1.000 23.65154 325 LEU A CA 1
ATOM 2244 C C . LEU A 1 309 ? 48.29580 8.50337 12.30517 1.000 24.07362 325 LEU A C 1
ATOM 2245 O O . LEU A 1 309 ? 49.16431 7.97438 11.59837 1.000 24.30580 325 LEU A O 1
ATOM 2250 N N . ASP A 1 310 ? 47.06079 8.72596 11.85793 1.000 25.10963 326 ASP A N 1
ATOM 2251 C CA . ASP A 1 310 ? 46.71910 8.33046 10.50041 1.000 22.06292 326 ASP A CA 1
ATOM 2252 C C . ASP A 1 310 ? 47.58237 9.05196 9.48249 1.000 17.08164 326 ASP A C 1
ATOM 2253 O O . ASP A 1 310 ? 48.02327 8.44979 8.50330 1.000 23.13556 326 ASP A O 1
ATOM 2258 N N . ARG A 1 311 ? 47.80955 10.35001 9.67855 1.000 24.16597 327 ARG A N 1
ATOM 2259 C CA . ARG A 1 311 ? 48.64070 11.08982 8.74366 1.000 24.91806 327 ARG A CA 1
ATOM 2260 C C . ARG A 1 311 ? 50.07820 10.57520 8.76134 1.000 24.61611 327 ARG A C 1
ATOM 2261 O O . ARG A 1 311 ? 50.73716 10.49753 7.71557 1.000 25.76262 327 ARG A O 1
ATOM 2269 N N . ALA A 1 312 ? 50.56327 10.16917 9.93394 1.000 22.89715 328 ALA A N 1
ATOM 2270 C CA . ALA A 1 312 ? 51.91919 9.65113 10.02024 1.000 19.06335 328 ALA A CA 1
ATOM 2271 C C . ALA A 1 312 ? 52.04754 8.33874 9.26568 1.000 18.83946 328 ALA A C 1
ATOM 2272 O O . ALA A 1 312 ? 53.02784 8.11624 8.54385 1.000 20.82012 328 ALA A O 1
ATOM 2274 N N . LEU A 1 313 ? 51.05962 7.45722 9.39989 1.000 21.22300 329 LEU A N 1
ATOM 2275 C CA . LEU A 1 313 ? 51.13761 6.20170 8.66772 1.000 18.87501 329 LEU A CA 1
ATOM 2276 C C . LEU A 1 313 ? 51.16334 6.45597 7.16680 1.000 29.48644 329 LEU A C 1
ATOM 2277 O O . LEU A 1 313 ? 51.93094 5.82237 6.43540 1.000 23.53172 329 LEU A O 1
ATOM 2282 N N . ALA A 1 314 ? 50.32140 7.37896 6.69238 1.000 24.36785 330 ALA A N 1
ATOM 2283 C CA . ALA A 1 314 ? 50.29510 7.71484 5.26930 1.000 28.25053 330 ALA A CA 1
ATOM 2284 C C . ALA A 1 314 ? 51.59464 8.36969 4.81491 1.000 28.48774 330 ALA A C 1
ATOM 2285 O O . ALA A 1 314 ? 52.00301 8.18853 3.66316 1.000 27.99216 330 ALA A O 1
ATOM 2287 N N . ALA A 1 315 ? 52.23759 9.15460 5.68955 1.000 26.89040 331 ALA A N 1
ATOM 2288 C CA . ALA A 1 315 ? 53.53175 9.74446 5.36213 1.000 26.65230 331 ALA A CA 1
ATOM 2289 C C . ALA A 1 315 ? 54.58199 8.67246 5.12014 1.000 25.22041 331 ALA A C 1
ATOM 2290 O O . ALA A 1 315 ? 55.47557 8.84283 4.27733 1.000 24.25379 331 ALA A O 1
ATOM 2292 N N . VAL A 1 316 ? 54.46897 7.54566 5.81827 1.000 24.07333 332 VAL A N 1
ATOM 2293 C CA . VAL A 1 316 ? 55.47215 6.50110 5.69193 1.000 25.58336 332 VAL A CA 1
ATOM 2294 C C . VAL A 1 316 ? 55.24945 5.66229 4.44149 1.000 23.98756 332 VAL A C 1
ATOM 2295 O O . VAL A 1 316 ? 56.19924 5.37011 3.70757 1.000 24.24474 332 VAL A O 1
ATOM 2299 N N . THR A 1 317 ? 54.00956 5.23887 4.18367 1.000 22.72126 333 THR A N 1
ATOM 2300 C CA . THR A 1 317 ? 53.73351 4.38015 3.04176 1.000 24.00285 333 THR A CA 1
ATOM 2301 C C . THR A 1 317 ? 52.31196 4.62708 2.56394 1.000 27.91744 333 THR A C 1
ATOM 2302 O O . THR A 1 317 ? 51.42413 4.91000 3.37675 1.000 29.24439 333 THR A O 1
ATOM 2306 N N . PRO A 1 318 ? 52.06752 4.53964 1.25723 1.000 32.47490 334 PRO A N 1
ATOM 2307 C CA . PRO A 1 318 ? 50.70176 4.66797 0.73704 1.000 29.00930 334 PRO A CA 1
ATOM 2308 C C . PRO A 1 318 ? 49.92850 3.35893 0.69155 1.000 37.11919 334 PRO A C 1
ATOM 2309 O O . PRO A 1 318 ? 48.75596 3.37346 0.30029 1.000 35.04253 334 PRO A O 1
ATOM 2313 N N . ARG A 1 319 ? 50.53359 2.24417 1.08759 1.000 27.96958 335 ARG A N 1
ATOM 2314 C CA . ARG A 1 319 ? 49.87550 0.96134 0.95128 1.000 29.75418 335 ARG A CA 1
ATOM 2315 C C . ARG A 1 319 ? 48.63979 0.87350 1.85069 1.000 32.95781 335 ARG A C 1
ATOM 2316 O O . ARG A 1 319 ? 48.54648 1.55157 2.88042 1.000 31.66030 335 ARG A O 1
ATOM 2324 N N . PRO A 1 320 ? 47.66522 0.05562 1.47410 1.000 43.60250 336 PRO A N 1
ATOM 2325 C CA . PRO A 1 320 ? 46.55093 -0.21932 2.38863 1.000 37.18117 336 PRO A CA 1
ATOM 2326 C C . PRO A 1 320 ? 47.04589 -0.88326 3.66782 1.000 34.05821 336 PRO A C 1
ATOM 2327 O O . PRO A 1 320 ? 47.88946 -1.77911 3.64182 1.000 32.86625 336 PRO A O 1
ATOM 2331 N N . LEU A 1 321 ? 46.48282 -0.46526 4.79796 1.000 31.78757 337 LEU A N 1
ATOM 2332 C CA . LEU A 1 321 ? 46.94703 -1.02344 6.06441 1.000 29.83946 337 LEU A CA 1
ATOM 2333 C C . LEU A 1 321 ? 46.70669 -2.52166 6.15023 1.000 32.28203 337 LEU A C 1
ATOM 2334 O O . LEU A 1 321 ? 47.50624 -3.24479 6.75157 1.000 29.11143 337 LEU A O 1
ATOM 2339 N N . ASP A 1 322 ? 45.61638 -3.01570 5.55861 1.000 35.46531 338 ASP A N 1
ATOM 2340 C CA . ASP A 1 322 ? 45.30696 -4.43308 5.68989 1.000 29.87848 338 ASP A CA 1
ATOM 2341 C C . ASP A 1 322 ? 46.13213 -5.29993 4.75978 1.000 30.23492 338 ASP A C 1
ATOM 2342 O O . ASP A 1 322 ? 46.04125 -6.52790 4.85012 1.000 32.77703 338 ASP A O 1
ATOM 2347 N N . ASP A 1 323 ? 46.93158 -4.70070 3.88060 1.000 27.91539 339 ASP A N 1
ATOM 2348 C CA . ASP A 1 323 ? 47.81164 -5.45516 2.99314 1.000 32.24994 339 ASP A CA 1
ATOM 2349 C C . ASP A 1 323 ? 49.06840 -5.99550 3.68468 1.000 41.46501 339 ASP A C 1
ATOM 2350 O O . ASP A 1 323 ? 49.95936 -6.51086 3.00189 1.000 32.03905 339 ASP A O 1
ATOM 2355 N N . GLY A 1 324 ? 49.17596 -5.89102 5.00279 1.000 32.24811 340 GLY A N 1
ATOM 2356 C CA . GLY A 1 324 ? 50.33018 -6.44305 5.68444 1.000 28.21147 340 GLY A CA 1
ATOM 2357 C C . GLY A 1 324 ? 50.23101 -6.16349 7.16555 1.000 30.85930 340 GLY A C 1
ATOM 2358 O O . GLY A 1 324 ? 49.24540 -5.60360 7.65304 1.000 22.61814 340 GLY A O 1
ATOM 2359 N N . VAL A 1 325 ? 51.27464 -6.56532 7.88656 1.000 22.28171 341 VAL A N 1
ATOM 2360 C CA . VAL A 1 325 ? 51.34929 -6.31590 9.32122 1.000 18.98476 341 VAL A CA 1
ATOM 2361 C C . VAL A 1 325 ? 52.77286 -5.88469 9.64815 1.000 28.23511 341 VAL A C 1
ATOM 2362 O O . VAL A 1 325 ? 53.71498 -6.16622 8.90623 1.000 24.81713 341 VAL A O 1
ATOM 2366 N N . GLY A 1 326 ? 52.92419 -5.17155 10.76026 1.000 21.20768 342 GLY A N 1
ATOM 2367 C CA . GLY A 1 326 ? 54.24267 -4.73772 11.18573 1.000 17.42495 342 GLY A CA 1
ATOM 2368 C C . GLY A 1 326 ? 54.56899 -3.29763 10.89208 1.000 19.81515 342 GLY A C 1
ATOM 2369 O O . GLY A 1 326 ? 55.61924 -2.81887 11.34012 1.000 23.03352 342 GLY A O 1
ATOM 2370 N N . LEU A 1 327 ? 53.70303 -2.57521 10.18260 1.000 18.33977 343 LEU A N 1
ATOM 2371 C CA . LEU A 1 327 ? 53.94071 -1.14332 10.02036 1.000 19.64987 343 LEU A CA 1
ATOM 2372 C C . LEU A 1 327 ? 53.85284 -0.43839 11.36258 1.000 22.49334 343 LEU A C 1
ATOM 2373 O O . LEU A 1 327 ? 54.70722 0.38840 11.70523 1.000 21.17818 343 LEU A O 1
ATOM 2378 N N . VAL A 1 328 ? 52.79222 -0.72588 12.11528 1.000 21.25344 344 VAL A N 1
ATOM 2379 C CA . VAL A 1 328 ? 52.68128 -0.34272 13.52007 1.000 17.76768 344 VAL A CA 1
ATOM 2380 C C . VAL A 1 328 ? 53.45199 -1.39262 14.31874 1.000 17.03593 344 VAL A C 1
ATOM 2381 O O . VAL A 1 328 ? 52.95373 -2.48486 14.60371 1.000 19.96847 344 VAL A O 1
ATOM 2385 N N . ALA A 1 329 ? 54.71750 -1.09128 14.62870 1.000 19.45209 345 ALA A N 1
ATOM 2386 C CA . ALA A 1 329 ? 55.56054 -2.10320 15.24889 1.000 17.17860 345 ALA A CA 1
ATOM 2387 C C . ALA A 1 329 ? 55.22664 -2.28263 16.73184 1.000 17.11602 345 ALA A C 1
ATOM 2388 O O . ALA A 1 329 ? 55.10556 -3.41634 17.21061 1.000 19.68396 345 ALA A O 1
ATOM 2390 N N . TYR A 1 330 ? 55.03550 -1.17509 17.45110 1.000 16.18369 346 TYR A N 1
ATOM 2391 C CA . TYR A 1 330 ? 54.83490 -1.16068 18.90112 1.000 16.84421 346 TYR A CA 1
ATOM 2392 C C . TYR A 1 330 ? 53.93180 0.00780 19.27814 1.000 14.97165 346 TYR A C 1
ATOM 2393 O O . TYR A 1 330 ? 53.93350 1.05384 18.62278 1.000 15.52308 346 TYR A O 1
ATOM 2402 N N . VAL A 1 331 ? 53.19294 -0.16393 20.36905 1.000 14.20978 347 VAL A N 1
ATOM 2403 C CA . VAL A 1 331 ? 52.57137 0.94254 21.07799 1.000 14.08983 347 VAL A CA 1
ATOM 2404 C C . VAL A 1 331 ? 53.06594 0.88950 22.51507 1.000 15.11776 347 VAL A C 1
ATOM 2405 O O . VAL A 1 331 ? 53.14278 -0.18767 23.11072 1.000 14.98874 347 VAL A O 1
ATOM 2409 N N . ALA A 1 332 ? 53.44903 2.03649 23.04914 1.000 14.76721 348 ALA A N 1
ATOM 2410 C CA . ALA A 1 332 ? 54.04710 2.09500 24.37183 1.000 15.19477 348 ALA A CA 1
ATOM 2411 C C . ALA A 1 332 ? 53.28849 3.10758 25.20739 1.000 16.39870 348 ALA A C 1
ATOM 2412 O O . ALA A 1 332 ? 52.85205 4.14533 24.69863 1.000 17.84671 348 ALA A O 1
ATOM 2414 N N . LEU A 1 333 ? 53.12363 2.79469 26.48456 1.000 16.88894 349 LEU A N 1
ATOM 2415 C CA . LEU A 1 333 ? 52.62156 3.73192 27.48382 1.000 17.66350 349 LEU A CA 1
ATOM 2416 C C . LEU A 1 333 ? 53.81134 4.18019 28.32592 1.000 17.16768 349 LEU A C 1
ATOM 2417 O O . LEU A 1 333 ? 54.47800 3.34589 28.94702 1.000 15.08601 349 LEU A O 1
ATOM 2422 N N . VAL A 1 334 ? 54.04828 5.49188 28.38557 1.000 17.40398 350 VAL A N 1
ATOM 2423 C CA . VAL A 1 334 ? 55.21107 6.08148 29.04212 1.000 22.01925 350 VAL A CA 1
ATOM 2424 C C . VAL A 1 334 ? 54.72840 6.84647 30.26801 1.000 23.45706 350 VAL A C 1
ATOM 2425 O O . VAL A 1 334 ? 53.95496 7.80801 30.14565 1.000 25.05182 350 VAL A O 1
ATOM 2429 N N . HIS A 1 335 ? 55.18047 6.42226 31.44905 1.000 17.41200 351 HIS A N 1
ATOM 2430 C CA . HIS A 1 335 ? 54.93606 7.14012 32.69319 1.000 19.31215 351 HIS A CA 1
ATOM 2431 C C . HIS A 1 335 ? 56.22664 7.81251 33.14600 1.000 25.48167 351 HIS A C 1
ATOM 2432 O O . HIS A 1 335 ? 57.31373 7.23853 33.03914 1.000 26.65395 351 HIS A O 1
ATOM 2439 N N . GLN A 1 336 ? 56.11284 9.04497 33.62478 1.000 27.31406 352 GLN A N 1
ATOM 2440 C CA . GLN A 1 336 ? 57.28864 9.78162 34.06451 1.000 22.15846 352 GLN A CA 1
ATOM 2441 C C . GLN A 1 336 ? 56.85554 10.65387 35.23350 1.000 31.30800 352 GLN A C 1
ATOM 2442 O O . GLN A 1 336 ? 55.87267 11.38935 35.10984 1.000 28.91236 352 GLN A O 1
ATOM 2448 N N . LEU A 1 337 ? 57.56066 10.55297 36.36136 1.000 30.29161 353 LEU A N 1
ATOM 2449 C CA . LEU A 1 337 ? 57.17705 11.31076 37.55443 1.000 28.79468 353 LEU A CA 1
ATOM 2450 C C . LEU A 1 337 ? 57.11213 12.79899 37.24103 1.000 29.78326 353 LEU A C 1
ATOM 2451 O O . LEU A 1 337 ? 58.08347 13.38258 36.75024 1.000 33.90220 353 LEU A O 1
ATOM 2456 N N . GLY A 1 338 ? 55.96752 13.40863 37.53532 1.000 42.03201 354 GLY A N 1
ATOM 2457 C CA . GLY A 1 338 ? 55.77659 14.82925 37.32776 1.000 45.76304 354 GLY A CA 1
ATOM 2458 C C . GLY A 1 338 ? 55.35617 15.23082 35.93307 1.000 52.40912 354 GLY A C 1
ATOM 2459 O O . GLY A 1 338 ? 55.32058 16.43220 35.63671 1.000 51.64211 354 GLY A O 1
ATOM 2460 N N . ARG A 1 339 ? 55.04527 14.27327 35.06299 1.000 40.31214 355 ARG A N 1
ATOM 2461 C CA . ARG A 1 339 ? 54.62452 14.56850 33.70337 1.000 28.16195 355 ARG A CA 1
ATOM 2462 C C . ARG A 1 339 ? 53.33169 13.82588 33.40966 1.000 32.42366 355 ARG A C 1
ATOM 2463 O O . ARG A 1 339 ? 52.98698 12.84627 34.07980 1.000 31.31763 355 ARG A O 1
ATOM 2465 N N . ASP A 1 340 ? 52.59387 14.33053 32.42100 1.000 30.33111 356 ASP A N 1
ATOM 2466 C CA . ASP A 1 340 ? 51.42976 13.61671 31.93461 1.000 34.08342 356 ASP A CA 1
ATOM 2467 C C . ASP A 1 340 ? 51.88318 12.32518 31.25400 1.000 25.15661 356 ASP A C 1
ATOM 2468 O O . ASP A 1 340 ? 52.97649 12.26697 30.68474 1.000 27.35923 356 ASP A O 1
ATOM 2473 N N . PRO A 1 341 ? 51.07536 11.27076 31.32320 1.000 28.61717 357 PRO A N 1
ATOM 2474 C CA . PRO A 1 341 ? 51.36561 10.07538 30.52821 1.000 28.19420 357 PRO A CA 1
ATOM 2475 C C . PRO A 1 341 ? 51.51785 10.42197 29.05673 1.000 27.95165 357 PRO A C 1
ATOM 2476 O O . PRO A 1 341 ? 51.01283 11.42890 28.55394 1.000 26.00454 357 PRO A O 1
ATOM 2480 N N . ARG A 1 342 ? 52.27231 9.58603 28.37251 1.000 22.36218 358 ARG A N 1
ATOM 2481 C CA . ARG A 1 342 ? 52.49052 9.74062 26.94953 1.000 18.02843 358 ARG A CA 1
ATOM 2482 C C . ARG A 1 342 ? 52.24850 8.38518 26.30466 1.000 22.15965 358 ARG A C 1
ATOM 2483 O O . ARG A 1 342 ? 52.49501 7.34884 26.91635 1.000 19.84341 358 ARG A O 1
ATOM 2491 N N . VAL A 1 343 ? 51.72375 8.38349 25.08497 1.000 18.72256 359 VAL A N 1
ATOM 2492 C CA . VAL A 1 343 ? 51.65020 7.16470 24.28170 1.000 19.28676 359 VAL A CA 1
ATOM 2493 C C . VAL A 1 343 ? 52.57800 7.33647 23.08626 1.000 18.43553 359 VAL A C 1
ATOM 2494 O O . VAL A 1 343 ? 52.51493 8.35054 22.38442 1.000 21.83424 359 VAL A O 1
ATOM 2498 N N . THR A 1 344 ? 53.43114 6.34968 22.84067 1.000 15.28996 360 THR A N 1
ATOM 2499 C CA . THR A 1 344 ? 54.34175 6.40217 21.70585 1.000 15.19213 360 THR A CA 1
ATOM 2500 C C . THR A 1 344 ? 53.97667 5.29388 20.73239 1.000 18.14626 360 THR A C 1
ATOM 2501 O O . THR A 1 344 ? 53.82365 4.13720 21.13613 1.000 17.86378 360 THR A O 1
ATOM 2505 N N . VAL A 1 345 ? 53.83430 5.64235 19.45656 1.000 16.79146 361 VAL A N 1
ATOM 2506 C CA . VAL A 1 345 ? 53.61401 4.65525 18.40701 1.000 15.54574 361 VAL A CA 1
ATOM 2507 C C . VAL A 1 345 ? 54.87732 4.52840 17.56512 1.000 15.20696 361 VAL A C 1
ATOM 2508 O O . VAL A 1 345 ? 55.41280 5.53652 17.07660 1.000 16.08981 361 VAL A O 1
ATOM 2512 N N . TYR A 1 346 ? 55.33363 3.29376 17.36743 1.000 13.89649 362 TYR A N 1
ATOM 2513 C CA . TYR A 1 346 ? 56.53045 3.01616 16.58050 1.000 17.37163 362 TYR A CA 1
ATOM 2514 C C . TYR A 1 346 ? 56.11564 2.49850 15.20777 1.000 16.34092 362 TYR A C 1
ATOM 2515 O O . TYR A 1 346 ? 55.29700 1.57426 15.11184 1.000 16.83034 362 TYR A O 1
ATOM 2524 N N . VAL A 1 347 ? 56.68463 3.09458 14.15471 1.000 15.63874 363 VAL A N 1
ATOM 2525 C CA . VAL A 1 347 ? 56.22187 2.94535 12.77464 1.000 17.49685 363 VAL A CA 1
ATOM 2526 C C . VAL A 1 347 ? 57.40342 2.52053 11.91212 1.000 20.76877 363 VAL A C 1
ATOM 2527 O O . VAL A 1 347 ? 58.43949 3.20542 11.88655 1.000 21.01799 363 VAL A O 1
ATOM 2531 N N . SER A 1 348 ? 57.23975 1.40010 11.20697 1.000 18.70977 364 SER A N 1
ATOM 2532 C CA . SER A 1 348 ? 58.31557 0.78671 10.44648 1.000 18.19926 364 SER A CA 1
ATOM 2533 C C . SER A 1 348 ? 58.50568 1.49937 9.11800 1.000 20.02702 364 SER A C 1
ATOM 2534 O O . SER A 1 348 ? 57.58305 2.10992 8.56480 1.000 21.28774 364 SER A O 1
ATOM 2537 N N . SER A 1 349 ? 59.72748 1.40569 8.60278 1.000 18.02075 365 SER A N 1
ATOM 2538 C CA . SER A 1 349 ? 60.03814 1.98316 7.29964 1.000 17.47538 365 SER A CA 1
ATOM 2539 C C . SER A 1 349 ? 59.60601 1.09287 6.13943 1.000 19.81190 365 SER A C 1
ATOM 2540 O O . SER A 1 349 ? 59.24119 1.61269 5.07486 1.000 21.67669 365 SER A O 1
ATOM 2543 N N . GLU A 1 350 ? 59.64074 -0.22737 6.31172 1.000 18.69411 366 GLU A N 1
ATOM 2544 C CA . GLU A 1 350 ? 59.29683 -1.16914 5.24176 1.000 19.20819 366 GLU A CA 1
ATOM 2545 C C . GLU A 1 350 ? 60.09384 -0.90329 3.95832 1.000 27.34628 366 GLU A C 1
ATOM 2546 O O . GLU A 1 350 ? 59.58818 -1.05600 2.84745 1.000 25.89412 366 GLU A O 1
ATOM 2552 N N . ALA A 1 351 ? 61.37078 -0.50941 4.10641 1.000 21.61702 367 ALA A N 1
ATOM 2553 C CA . ALA A 1 351 ? 62.21338 -0.26878 2.93606 1.000 20.09477 367 ALA A CA 1
ATOM 2554 C C . ALA A 1 351 ? 62.55178 -1.54993 2.17561 1.000 21.25192 367 ALA A C 1
ATOM 2555 O O . ALA A 1 351 ? 62.90422 -1.47609 0.99355 1.000 24.58352 367 ALA A O 1
ATOM 2557 N N . TYR A 1 352 ? 62.48257 -2.70699 2.82534 1.000 18.38453 368 TYR A N 1
ATOM 2558 C CA . TYR A 1 352 ? 62.85607 -3.96992 2.20297 1.000 20.67166 368 TYR A CA 1
ATOM 2559 C C . TYR A 1 352 ? 61.72336 -4.96826 2.07658 1.000 31.40865 368 TYR A C 1
ATOM 2560 O O . TYR A 1 352 ? 61.71616 -5.74567 1.11896 1.000 31.15764 368 TYR A O 1
ATOM 2569 N N . ALA A 1 353 ? 60.76255 -4.96964 2.99080 1.000 26.90674 369 ALA A N 1
ATOM 2570 C CA . ALA A 1 353 ? 59.71827 -5.97614 2.91413 1.000 19.40700 369 ALA A CA 1
ATOM 2571 C C . ALA A 1 353 ? 58.51290 -5.48679 3.69916 1.000 31.82371 369 ALA A C 1
ATOM 2572 O O . ALA A 1 353 ? 58.65378 -4.73867 4.67148 1.000 26.49528 369 ALA A O 1
ATOM 2574 N N . VAL A 1 354 ? 57.33031 -5.89342 3.23722 1.000 30.08753 370 VAL A N 1
ATOM 2575 C CA . VAL A 1 354 ? 56.07487 -5.75444 3.97485 1.000 23.26214 370 VAL A CA 1
ATOM 2576 C C . VAL A 1 354 ? 55.67818 -7.14956 4.43413 1.000 32.22273 370 VAL A C 1
ATOM 2577 O O . VAL A 1 354 ? 55.48639 -8.05256 3.60875 1.000 31.96319 370 VAL A O 1
ATOM 2581 N N . GLN A 1 355 ? 55.59601 -7.34333 5.74233 1.000 24.78266 371 GLN A N 1
ATOM 2582 C CA . GLN A 1 355 ? 55.20276 -8.64669 6.25635 1.000 29.32735 371 GLN A CA 1
ATOM 2583 C C . GLN A 1 355 ? 53.74480 -8.89910 5.88648 1.000 32.28556 371 GLN A C 1
ATOM 2584 O O . GLN A 1 355 ? 52.90081 -8.01831 6.07885 1.000 24.75585 371 GLN A O 1
ATOM 2590 N N . PRO A 1 356 ? 53.41452 -10.06013 5.33509 1.000 30.45071 372 PRO A N 1
ATOM 2591 C CA . PRO A 1 356 ? 52.02975 -10.31628 4.93616 1.000 28.82119 372 PRO A CA 1
ATOM 2592 C C . PRO A 1 356 ? 51.13910 -10.54166 6.14574 1.000 32.30676 372 PRO A C 1
ATOM 2593 O O . PRO A 1 356 ? 51.61187 -10.94368 7.21995 1.000 32.39803 372 PRO A O 1
ATOM 2597 N N . PRO A 1 357 ? 49.82320 -10.30582 6.00719 1.000 35.07510 373 PRO A N 1
ATOM 2598 C CA . PRO A 1 357 ? 48.84863 -10.55741 7.07580 1.000 28.75111 373 PRO A CA 1
ATOM 2599 C C . PRO A 1 357 ? 48.89266 -11.99111 7.60983 1.000 38.74310 373 PRO A C 1
ATOM 2600 O O . PRO A 1 357 ? 48.55609 -12.19881 8.78328 1.000 42.88110 373 PRO A O 1
#

Solvent-accessible surface area: 14051 Å² total

Foldseek 3Di:
DDPEDCQALLNLVLLLQLLLCVLLVADPVLSVLVSVLQLVLQPPSNRHGLVDQFQACAPPANRNRQKWKKWKWDFPHRTWIKMKGQSLRNDNDQLSSQVRQVVSVVVLCVVQVWDCVLVVLQCCLFRPPHFDDDHRKMWMWGSDHPNNTWIKMKTALCRVHQVCSVVSVQVSCVSQLQNLQVVLDDDADHFGIKMWTIDPDPGIKIKTKGKHAWAFLQNQLVSQVLNSVLSSVLCCLLLVHPGTHIWMKIFICRDNPPSRGQKIKIKHQSLVRDQWQVVNLVSLLVSCVVNNTDSVSVVSSLCSQDVDDGQQATCQFGIWMWMDGPPDGIIIMTMGGNCSNHGHGD

Sequence (346 aa):
GSHLEPTQLGGLVTDQLARLCDVARLDRTDTETYVQTLATSLGTAAERSLALPPTTATLLSDDHTPVEYSLAFLPGATPALRVLVEPGWDSGDLAENGRAGLRAIRAMADRWNFSTDQLDLLEDLFFPVAPAGPFALWCALELRPGGVPGVKVYLNPAARGRDRRAETLREALDRLGHRQAFAALPPADDYPFLALDLGEWAAPRVKVYCTHESLSAQEAGEYSRLGRDQTTDFFHAVAGTPSTRRALTCHSFTDTVTGRPSGFTLHMPVRSYVEHDGRARDRAADVLRRYGMDNDALDRALAAVTPRPLDDGVGLVAYVALVHQLGRDPRVTVYVSSEAYAVQPP

B-factor: mean 26.27, std 10.85, range [9.45, 102.04]

Radius of gyration: 19.0 Å; Cα contacts (8 Å, |Δi|>4): 764; chains: 1; bounding box: 46×40×51 Å